Protein AF-A0A3C0DZD4-F1 (afdb_monomer)

Radius of gyration: 18.48 Å; Cα contacts (8 Å, |Δi|>4): 421; chains: 1; bounding box: 52×34×58 Å

Foldseek 3Di:
DDPVVLLVQLLVQLVLQLDPPHDPVSNVLSVVLSVCLVPDVVSVVVSSQQESDAQDQDFFWTKAFDGDHRNHDDLLLLLLLLLLVLVLQCVVPNQADPVRAQEEEEAEAPAPCRQVSSQSSLFLCVQSVHQYEYENHHDDLVLQLVCLQVVQHQKYWYWAPVPDDSSMIMIGMGGSNSHGHGPPSSVSSSVSSVVDDSSDDRGGDPPNHHYDDCVSVVVVVVVVVD

Structure (mmCIF, N/CA/C/O backbone):
data_AF-A0A3C0DZD4-F1
#
_entry.id   AF-A0A3C0DZD4-F1
#
loop_
_atom_site.group_PDB
_atom_site.id
_atom_site.type_symbol
_atom_site.label_atom_id
_atom_site.label_alt_id
_atom_site.label_comp_id
_atom_site.label_asym_id
_atom_site.label_entity_id
_atom_site.label_seq_id
_atom_site.pdbx_PDB_ins_code
_atom_site.Cartn_x
_atom_site.Cartn_y
_atom_site.Cartn_z
_atom_site.occupancy
_atom_site.B_iso_or_equiv
_atom_site.auth_seq_id
_atom_site.auth_comp_id
_atom_site.auth_asym_id
_atom_site.auth_atom_id
_atom_site.pdbx_PDB_model_num
ATOM 1 N N . MET A 1 1 ? 19.243 16.281 -19.331 1.00 60.47 1 MET A N 1
ATOM 2 C CA . MET A 1 1 ? 19.678 14.873 -19.403 1.00 60.47 1 MET A CA 1
ATOM 3 C C . MET A 1 1 ? 19.452 14.435 -20.836 1.00 60.47 1 MET A C 1
ATOM 5 O O . MET A 1 1 ? 18.396 14.775 -21.353 1.00 60.47 1 MET A O 1
ATOM 9 N N . ASN A 1 2 ? 20.437 13.840 -21.509 1.00 81.94 2 ASN A N 1
ATOM 10 C CA . ASN A 1 2 ? 20.195 13.282 -22.845 1.00 81.94 2 ASN A CA 1
ATOM 11 C C . ASN A 1 2 ? 19.552 11.884 -22.707 1.00 81.94 2 ASN A C 1
ATOM 13 O O . ASN A 1 2 ? 19.615 11.281 -21.633 1.00 81.94 2 ASN A O 1
ATOM 17 N N . ASP A 1 3 ? 18.936 11.372 -23.772 1.00 80.31 3 ASP A N 1
ATOM 18 C CA . ASP A 1 3 ? 18.193 10.101 -23.731 1.00 80.31 3 ASP A CA 1
ATOM 19 C C . ASP A 1 3 ? 19.073 8.889 -23.376 1.00 80.31 3 ASP A C 1
ATOM 21 O O . ASP A 1 3 ? 18.595 7.918 -22.789 1.00 80.31 3 ASP A O 1
ATOM 25 N N . GLN A 1 4 ? 20.373 8.943 -23.689 1.00 81.12 4 GLN A N 1
ATOM 26 C CA . GLN A 1 4 ? 21.316 7.872 -23.353 1.00 81.12 4 GLN A CA 1
ATOM 27 C C . GLN A 1 4 ? 21.642 7.834 -21.855 1.00 81.12 4 GLN A C 1
ATOM 29 O O . GLN A 1 4 ? 21.723 6.748 -21.277 1.00 81.12 4 GLN A O 1
ATOM 34 N N . ASP A 1 5 ? 21.784 8.996 -21.217 1.00 88.94 5 ASP A N 1
ATOM 35 C CA . ASP A 1 5 ? 22.005 9.111 -19.775 1.00 88.94 5 ASP A CA 1
ATOM 36 C C . ASP A 1 5 ? 20.781 8.606 -18.997 1.00 88.94 5 ASP A C 1
ATOM 38 O O . ASP A 1 5 ? 20.934 7.838 -18.046 1.00 88.94 5 ASP A O 1
ATOM 42 N N . LEU A 1 6 ? 19.572 8.963 -19.452 1.00 90.56 6 LEU A N 1
ATOM 43 C CA . LEU A 1 6 ? 18.318 8.495 -18.857 1.00 90.56 6 LEU A CA 1
ATOM 44 C C . LEU A 1 6 ? 18.195 6.970 -18.937 1.00 90.56 6 LEU A C 1
ATOM 46 O O . LEU A 1 6 ? 17.931 6.312 -17.932 1.00 90.56 6 LEU A O 1
ATOM 50 N N . LEU A 1 7 ? 18.417 6.391 -20.121 1.00 92.31 7 LEU A N 1
ATOM 51 C CA . LEU A 1 7 ? 18.316 4.944 -20.310 1.00 92.31 7 LEU A CA 1
ATOM 52 C C . LEU A 1 7 ? 19.337 4.188 -19.450 1.00 92.31 7 LEU A C 1
ATOM 54 O O . LEU A 1 7 ? 19.025 3.129 -18.908 1.00 92.31 7 LEU A O 1
ATOM 58 N N . LYS A 1 8 ? 20.547 4.732 -19.287 1.00 93.50 8 LYS A N 1
ATOM 59 C CA . LYS A 1 8 ? 21.572 4.143 -18.419 1.00 93.50 8 LYS A CA 1
ATOM 60 C C . LYS A 1 8 ? 21.140 4.125 -16.950 1.00 93.50 8 LYS A C 1
ATOM 62 O O . LYS A 1 8 ? 21.330 3.106 -16.287 1.00 93.50 8 LYS A O 1
ATOM 67 N N . GLU A 1 9 ? 20.554 5.212 -16.448 1.00 93.00 9 GLU A N 1
ATOM 68 C CA . GLU A 1 9 ? 20.028 5.286 -15.076 1.00 93.00 9 GLU A CA 1
ATOM 69 C C . GLU A 1 9 ? 18.876 4.294 -14.862 1.00 93.00 9 GLU A C 1
ATOM 71 O O . GLU A 1 9 ? 18.881 3.513 -13.909 1.00 93.00 9 GLU A O 1
ATOM 76 N N . VAL A 1 10 ? 17.921 4.284 -15.790 1.00 95.19 10 VAL A N 1
ATOM 77 C CA . VAL A 1 10 ? 16.760 3.386 -15.795 1.00 95.19 10 VAL A CA 1
ATOM 78 C C . VAL A 1 10 ? 17.201 1.918 -15.780 1.00 95.19 10 VAL A C 1
ATOM 80 O O . VAL A 1 10 ? 16.722 1.150 -14.947 1.00 95.19 10 VAL A O 1
ATOM 83 N N . LYS A 1 11 ? 18.154 1.524 -16.641 1.00 95.81 11 LYS A N 1
ATOM 84 C CA . LYS A 1 11 ? 18.704 0.155 -16.674 1.00 95.81 11 LYS A CA 1
ATOM 85 C C . LYS A 1 11 ? 19.341 -0.232 -15.335 1.00 95.81 11 LYS A C 1
ATOM 87 O O . LYS A 1 11 ? 19.129 -1.345 -14.862 1.00 95.81 11 LYS A O 1
ATOM 92 N N . ALA A 1 12 ? 20.081 0.683 -14.704 1.00 93.75 12 ALA A N 1
ATOM 93 C CA . ALA A 1 12 ? 20.709 0.426 -13.408 1.00 93.75 12 ALA A CA 1
ATOM 94 C C . ALA A 1 12 ? 19.672 0.155 -12.303 1.00 93.75 12 ALA A C 1
ATOM 96 O O . ALA A 1 12 ? 19.818 -0.821 -11.569 1.00 93.75 12 ALA A O 1
ATOM 97 N N . LYS A 1 13 ? 18.597 0.954 -12.227 1.00 92.56 13 LYS A N 1
ATOM 98 C CA . LYS A 1 13 ? 17.487 0.731 -11.278 1.00 92.56 13 LYS A CA 1
ATOM 99 C C . LYS A 1 13 ? 16.749 -0.578 -11.559 1.00 92.56 13 LYS A C 1
ATOM 101 O O . LYS A 1 13 ? 16.490 -1.361 -10.650 1.00 92.56 13 LYS A O 1
ATOM 106 N N . ALA A 1 14 ? 16.446 -0.837 -12.828 1.00 95.75 14 ALA A N 1
ATOM 107 C CA . ALA A 1 14 ? 15.739 -2.040 -13.250 1.00 95.75 14 ALA A CA 1
ATOM 108 C C . ALA A 1 14 ? 16.526 -3.327 -12.958 1.00 95.75 14 ALA A C 1
ATOM 110 O O . ALA A 1 14 ? 15.925 -4.364 -12.682 1.00 95.75 14 ALA A O 1
ATOM 111 N N . GLN A 1 15 ? 17.861 -3.281 -12.943 1.00 95.00 15 GLN A N 1
ATOM 112 C CA . GLN A 1 15 ? 18.682 -4.453 -12.642 1.00 95.00 15 GLN A CA 1
ATOM 113 C C . GLN A 1 15 ? 18.386 -5.043 -11.253 1.00 95.00 15 GLN A C 1
ATOM 115 O O . GLN A 1 15 ? 18.333 -6.269 -11.123 1.00 95.00 15 GLN A O 1
ATOM 120 N N . ALA A 1 16 ? 18.138 -4.209 -10.236 1.00 92.12 16 ALA A N 1
ATOM 121 C CA . ALA A 1 16 ? 17.776 -4.667 -8.888 1.00 92.12 16 ALA A CA 1
ATOM 122 C C . ALA A 1 16 ? 16.471 -5.486 -8.885 1.00 92.12 16 ALA A C 1
ATOM 124 O O . ALA A 1 16 ? 16.332 -6.455 -8.141 1.00 92.12 16 ALA A O 1
ATOM 125 N N . TRP A 1 17 ? 15.561 -5.189 -9.816 1.00 94.06 17 TRP A N 1
ATOM 126 C CA . TRP A 1 17 ? 14.270 -5.865 -9.954 1.00 94.06 17 TRP A CA 1
ATOM 127 C C . TRP A 1 17 ? 14.352 -7.222 -10.661 1.00 94.06 17 TRP A C 1
ATOM 129 O O . TRP A 1 17 ? 13.357 -7.934 -10.780 1.00 94.06 17 TRP A O 1
ATOM 139 N N . THR A 1 18 ? 15.549 -7.614 -11.103 1.00 94.88 18 THR A N 1
ATOM 140 C CA . THR A 1 18 ? 15.825 -8.939 -11.671 1.00 94.88 18 THR A CA 1
ATOM 141 C C . THR A 1 18 ? 16.260 -9.960 -10.620 1.00 94.88 18 THR A C 1
ATOM 143 O O . THR A 1 18 ? 16.684 -11.055 -10.984 1.00 94.88 18 THR A O 1
ATOM 146 N N . GLN A 1 19 ? 16.197 -9.631 -9.330 1.00 91.00 19 GLN A N 1
ATOM 147 C CA . GLN A 1 19 ? 16.650 -10.493 -8.235 1.00 91.00 19 GLN A CA 1
ATOM 148 C C . GLN A 1 19 ? 15.634 -10.520 -7.083 1.00 91.00 19 GLN A C 1
ATOM 150 O O . GLN A 1 19 ? 14.604 -9.847 -7.122 1.00 91.00 19 GLN A O 1
ATOM 155 N N . ALA A 1 20 ? 15.911 -11.328 -6.057 1.00 85.00 20 ALA A N 1
ATOM 156 C CA . ALA A 1 20 ? 15.154 -11.293 -4.808 1.00 85.00 20 ALA A CA 1
ATOM 157 C C . ALA A 1 20 ? 15.243 -9.885 -4.171 1.00 85.00 20 ALA A C 1
ATOM 159 O O . ALA A 1 20 ? 16.289 -9.249 -4.290 1.00 85.00 20 ALA A O 1
ATOM 160 N N . PRO A 1 21 ? 14.190 -9.397 -3.487 1.00 85.62 21 PRO A N 1
ATOM 161 C CA . PRO A 1 21 ? 13.000 -10.124 -3.030 1.00 85.62 21 PRO A CA 1
ATOM 162 C C . PRO A 1 21 ? 11.833 -10.170 -4.035 1.00 8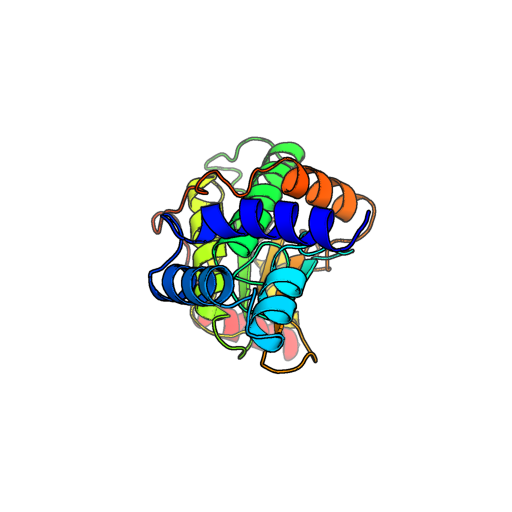5.62 21 PRO A C 1
ATOM 164 O O . PRO A 1 21 ? 10.748 -10.621 -3.677 1.00 85.62 21 PRO A O 1
ATOM 167 N N . HIS A 1 22 ? 12.017 -9.702 -5.270 1.00 88.62 22 HIS A N 1
ATOM 168 C CA . HIS A 1 22 ? 10.940 -9.669 -6.262 1.00 88.62 22 HIS A CA 1
ATOM 169 C C . HIS A 1 22 ? 10.557 -11.075 -6.743 1.00 88.62 22 HIS A C 1
ATOM 171 O O . HIS A 1 22 ? 11.412 -11.956 -6.835 1.00 88.62 22 HIS A O 1
ATOM 177 N N . ASP A 1 23 ? 9.282 -11.289 -7.071 1.00 89.19 23 ASP A N 1
ATOM 178 C CA . ASP A 1 23 ? 8.777 -12.581 -7.542 1.00 89.19 23 ASP A CA 1
ATOM 179 C C . ASP A 1 23 ? 9.302 -12.950 -8.946 1.00 89.19 23 ASP A C 1
ATOM 181 O O . ASP A 1 23 ? 9.773 -12.104 -9.711 1.00 89.19 23 ASP A O 1
ATOM 185 N N . GLU A 1 24 ? 9.216 -14.231 -9.314 1.00 93.12 24 GLU A N 1
ATOM 186 C CA . GLU A 1 24 ? 9.748 -14.731 -10.589 1.00 93.12 24 GLU A CA 1
ATOM 187 C C . GLU A 1 24 ? 9.115 -14.080 -11.827 1.00 93.12 24 GLU A C 1
ATOM 189 O O . GLU A 1 24 ? 9.781 -13.953 -12.861 1.00 93.12 24 GLU A O 1
ATOM 194 N N . HIS A 1 25 ? 7.841 -13.687 -11.747 1.00 92.62 25 HIS A N 1
ATOM 195 C CA . HIS A 1 25 ? 7.142 -13.041 -12.852 1.00 92.62 25 HIS A CA 1
ATOM 196 C C . HIS A 1 25 ? 7.697 -11.631 -13.072 1.00 92.62 25 HIS A C 1
ATOM 198 O O . HIS A 1 25 ? 8.126 -11.318 -14.186 1.00 92.62 25 HIS A O 1
ATOM 204 N N . THR A 1 26 ? 7.809 -10.842 -12.001 1.00 93.69 26 THR A N 1
ATOM 205 C CA . THR A 1 26 ? 8.470 -9.531 -11.983 1.00 93.69 26 THR A CA 1
ATOM 206 C C . THR A 1 26 ? 9.890 -9.623 -12.535 1.00 93.69 26 THR A C 1
ATOM 208 O O . THR A 1 26 ? 10.231 -8.914 -13.486 1.00 93.69 26 THR A O 1
ATOM 211 N N . GLN A 1 27 ? 10.706 -10.543 -12.011 1.00 95.50 27 GLN A N 1
ATOM 212 C CA . GLN A 1 27 ? 12.091 -10.701 -12.456 1.00 95.50 27 GLN A CA 1
ATOM 213 C C . GLN A 1 27 ? 12.179 -11.019 -13.952 1.00 95.50 27 GLN A C 1
ATOM 215 O O . GLN A 1 27 ? 13.028 -10.475 -14.657 1.00 95.50 27 GLN A O 1
ATOM 220 N N . ARG A 1 28 ? 11.313 -11.904 -14.458 1.00 97.12 28 ARG A N 1
ATOM 221 C CA . ARG A 1 28 ? 11.304 -12.301 -15.873 1.00 97.12 28 ARG A CA 1
ATOM 222 C C . ARG A 1 28 ? 10.873 -11.160 -16.788 1.00 97.12 28 ARG A C 1
ATOM 224 O O . ARG A 1 28 ? 11.507 -10.962 -17.824 1.00 97.12 28 ARG A O 1
ATOM 231 N N . MET A 1 29 ? 9.834 -10.415 -16.412 1.00 96.62 29 MET A N 1
ATOM 232 C CA . MET A 1 29 ? 9.373 -9.253 -17.177 1.00 96.62 29 MET A CA 1
ATOM 233 C C . MET A 1 29 ? 10.473 -8.201 -17.298 1.00 96.62 29 MET A C 1
ATOM 235 O O . MET A 1 29 ? 10.794 -7.776 -18.404 1.00 96.62 29 MET A O 1
ATOM 239 N N . VAL A 1 30 ? 11.101 -7.837 -16.177 1.00 97.44 30 VAL A N 1
ATOM 240 C CA . VAL A 1 30 ? 12.138 -6.798 -16.173 1.00 97.44 30 VAL A CA 1
ATOM 241 C C . VAL A 1 30 ? 13.387 -7.244 -16.934 1.00 97.44 30 VAL A C 1
ATOM 243 O O . VAL A 1 30 ? 13.920 -6.455 -17.709 1.00 97.44 30 VAL A O 1
ATOM 246 N N . ARG A 1 31 ? 13.820 -8.511 -16.800 1.00 97.88 31 ARG A N 1
ATOM 247 C CA . ARG A 1 31 ? 14.914 -9.064 -17.628 1.00 97.88 31 ARG A CA 1
ATOM 248 C C . ARG A 1 31 ? 14.592 -8.962 -19.117 1.00 97.88 31 ARG A C 1
ATOM 250 O O . ARG A 1 31 ? 15.418 -8.486 -19.879 1.00 97.88 31 ARG A O 1
ATOM 257 N N . THR A 1 32 ? 13.369 -9.321 -19.509 1.00 98.00 32 THR A N 1
ATOM 258 C CA . THR A 1 32 ? 12.941 -9.236 -20.913 1.00 98.00 32 THR A CA 1
ATOM 259 C C . THR A 1 32 ? 13.059 -7.807 -21.438 1.00 98.00 32 THR A C 1
ATOM 261 O O . THR A 1 32 ? 13.621 -7.603 -22.510 1.00 98.00 32 THR A O 1
ATOM 264 N N . TRP A 1 33 ? 12.593 -6.809 -20.681 1.00 98.06 33 TRP A N 1
ATOM 265 C CA . TRP A 1 33 ? 12.728 -5.407 -21.081 1.00 98.06 33 TRP A CA 1
ATOM 266 C C . TRP A 1 33 ? 14.188 -4.960 -21.175 1.00 98.06 33 TRP A C 1
ATOM 268 O O . TRP A 1 33 ? 14.560 -4.314 -22.149 1.00 98.06 33 TRP A O 1
ATOM 278 N N . LEU A 1 34 ? 15.025 -5.330 -20.202 1.00 97.75 34 LEU A N 1
ATOM 279 C CA . LEU A 1 34 ? 16.458 -5.018 -20.206 1.00 97.75 34 LEU A CA 1
ATOM 280 C C . LEU A 1 34 ? 17.189 -5.615 -21.416 1.00 97.75 34 LEU A C 1
ATOM 282 O O . LEU A 1 34 ? 18.029 -4.938 -22.009 1.00 97.75 34 LEU A O 1
ATOM 286 N N . ASP A 1 35 ? 16.853 -6.852 -21.784 1.00 97.75 35 ASP A N 1
ATOM 287 C CA . ASP A 1 35 ? 17.496 -7.589 -22.875 1.00 97.75 35 ASP A CA 1
ATOM 288 C C . ASP A 1 35 ? 17.075 -7.075 -24.263 1.00 97.75 35 ASP A C 1
ATOM 290 O O . ASP A 1 35 ? 17.829 -7.205 -25.228 1.00 97.75 35 ASP A O 1
ATOM 294 N N . THR A 1 36 ? 15.876 -6.492 -24.380 1.00 97.38 36 THR A N 1
ATOM 295 C CA . THR A 1 36 ? 15.260 -6.154 -25.677 1.00 97.38 36 THR A CA 1
ATOM 296 C C . THR A 1 36 ? 15.126 -4.657 -25.955 1.00 97.38 36 THR A C 1
ATOM 298 O O . THR A 1 36 ? 15.013 -4.284 -27.120 1.00 97.38 36 THR A O 1
ATOM 301 N N . CYS A 1 37 ? 15.233 -3.768 -24.959 1.00 96.31 37 CYS A N 1
ATOM 302 C CA . CYS A 1 37 ? 14.982 -2.323 -25.127 1.00 96.31 37 CYS A CA 1
ATOM 303 C C . CYS A 1 37 ? 15.892 -1.599 -26.143 1.00 96.31 37 CYS A C 1
ATOM 305 O O . CYS A 1 37 ? 15.642 -0.448 -26.507 1.00 96.31 37 CYS A O 1
ATOM 307 N N . ASP A 1 38 ? 16.999 -2.209 -26.570 1.00 94.38 38 ASP A N 1
ATOM 308 C CA . ASP A 1 38 ? 17.870 -1.635 -27.603 1.00 94.38 38 ASP A CA 1
ATOM 309 C C . ASP A 1 38 ? 17.360 -1.906 -29.032 1.00 94.38 38 ASP A C 1
ATOM 311 O O . ASP A 1 38 ? 17.807 -1.243 -29.965 1.00 94.38 38 ASP A O 1
ATOM 315 N N . GLN A 1 39 ? 16.420 -2.844 -29.195 1.00 96.31 39 GLN A N 1
ATOM 316 C CA . GLN A 1 39 ? 15.856 -3.277 -30.483 1.00 96.31 39 GLN A CA 1
ATOM 317 C C . GLN A 1 39 ? 14.318 -3.229 -30.527 1.00 96.31 39 GLN A C 1
ATOM 319 O O . GLN A 1 39 ? 13.744 -3.348 -31.606 1.00 96.31 39 GLN A O 1
ATOM 324 N N . ASP A 1 40 ? 13.667 -3.068 -29.373 1.00 96.94 40 ASP A N 1
ATOM 325 C CA . ASP A 1 40 ? 12.217 -3.021 -29.198 1.00 96.94 40 ASP A CA 1
ATOM 326 C C . ASP A 1 40 ? 11.826 -1.717 -28.479 1.00 96.94 40 ASP A C 1
ATOM 328 O O . ASP A 1 40 ? 12.181 -1.493 -27.313 1.00 96.94 40 ASP A O 1
ATOM 332 N N . ASP A 1 41 ? 11.118 -0.845 -29.201 1.00 96.19 41 ASP A N 1
ATOM 333 C CA . ASP A 1 41 ? 10.675 0.460 -28.705 1.00 96.19 41 ASP A CA 1
ATOM 334 C C . ASP A 1 41 ? 9.614 0.328 -27.600 1.00 96.19 41 ASP A C 1
ATOM 336 O O . ASP A 1 41 ? 9.642 1.109 -26.646 1.00 96.19 41 ASP A O 1
ATOM 340 N N . ASP A 1 42 ? 8.749 -0.691 -27.648 1.00 96.62 42 ASP A N 1
ATOM 341 C CA . ASP A 1 42 ? 7.735 -0.928 -26.613 1.00 96.62 42 ASP A CA 1
ATOM 342 C C . ASP A 1 42 ? 8.407 -1.382 -25.309 1.00 96.62 42 ASP A C 1
ATOM 344 O O . ASP A 1 42 ? 8.071 -0.914 -24.216 1.00 96.62 42 ASP A O 1
ATOM 348 N N . ALA A 1 43 ? 9.413 -2.258 -25.410 1.00 96.62 43 ALA A N 1
ATOM 349 C CA . ALA A 1 43 ? 10.222 -2.671 -24.264 1.00 96.62 43 ALA A CA 1
ATOM 350 C C . ALA A 1 43 ? 10.998 -1.491 -23.662 1.00 96.62 43 ALA A C 1
ATOM 352 O O . ALA A 1 43 ? 11.086 -1.358 -22.437 1.00 96.62 43 ALA A O 1
ATOM 353 N N . ARG A 1 44 ? 11.537 -0.609 -24.512 1.00 96.31 44 ARG A N 1
ATOM 354 C CA . ARG A 1 44 ? 12.208 0.624 -24.085 1.00 96.31 44 ARG A CA 1
ATOM 355 C C . ARG A 1 44 ? 11.256 1.562 -23.356 1.00 96.31 44 ARG A C 1
ATOM 357 O O . ARG A 1 44 ? 11.610 2.044 -22.280 1.00 96.31 44 ARG A O 1
ATOM 364 N N . GLU A 1 45 ? 10.076 1.818 -23.911 1.00 96.06 45 GLU A N 1
ATOM 365 C CA . GLU A 1 45 ? 9.077 2.694 -23.297 1.00 96.06 45 GLU A CA 1
ATOM 366 C C . GLU A 1 45 ? 8.598 2.123 -21.960 1.00 96.06 45 GLU A C 1
ATOM 368 O O . GLU A 1 45 ? 8.588 2.842 -20.960 1.00 96.06 45 GLU A O 1
ATOM 373 N N . ALA A 1 46 ? 8.285 0.825 -21.903 1.00 96.38 46 ALA A N 1
ATOM 374 C CA . ALA A 1 46 ? 7.856 0.161 -20.675 1.00 96.38 46 ALA A CA 1
ATOM 375 C C . ALA A 1 46 ? 8.914 0.255 -19.567 1.00 96.38 46 ALA A C 1
ATOM 377 O O . ALA A 1 46 ? 8.579 0.560 -18.419 1.00 96.38 46 ALA A O 1
ATOM 378 N N . LEU A 1 47 ? 10.187 0.036 -19.914 1.00 97.00 47 LEU A N 1
ATOM 379 C CA . LEU A 1 47 ? 11.309 0.137 -18.987 1.00 97.00 47 LEU A CA 1
ATOM 380 C C . LEU A 1 47 ? 11.480 1.572 -18.475 1.00 97.00 47 LEU A C 1
ATOM 382 O O . LEU A 1 47 ? 11.581 1.786 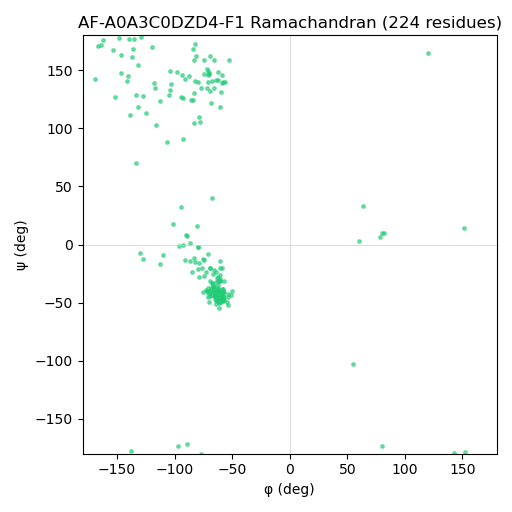-17.267 1.00 97.00 47 LEU A O 1
ATOM 386 N N . ILE A 1 48 ? 11.483 2.559 -19.375 1.00 96.31 48 ILE A N 1
ATOM 387 C CA . ILE A 1 48 ? 11.607 3.968 -18.991 1.00 96.31 48 ILE A CA 1
ATOM 388 C C . ILE A 1 48 ? 10.427 4.356 -18.101 1.00 96.31 48 ILE A C 1
ATOM 390 O O . ILE A 1 48 ? 10.666 4.758 -16.968 1.00 96.31 48 ILE A O 1
ATOM 394 N N . ASP A 1 49 ? 9.177 4.155 -18.532 1.00 95.50 49 ASP A N 1
ATOM 395 C CA . ASP A 1 49 ? 7.967 4.532 -17.779 1.00 95.50 49 ASP A CA 1
ATOM 396 C C . ASP A 1 49 ? 7.906 3.885 -16.381 1.00 95.50 49 ASP A C 1
ATOM 398 O O . ASP A 1 49 ? 7.373 4.476 -15.438 1.00 95.50 49 ASP A O 1
ATOM 402 N N . ALA A 1 50 ? 8.458 2.680 -16.214 1.00 96.56 50 ALA A N 1
ATOM 403 C CA . ALA A 1 50 ? 8.470 1.959 -14.941 1.00 96.56 50 ALA A CA 1
ATOM 404 C C . ALA A 1 50 ? 9.539 2.437 -13.939 1.00 96.56 50 ALA A C 1
ATOM 406 O O . ALA A 1 50 ? 9.317 2.301 -12.734 1.00 96.56 50 ALA A O 1
ATOM 407 N N . PHE A 1 51 ? 10.671 2.982 -14.405 1.00 96.06 51 PHE A N 1
ATOM 408 C CA . PHE A 1 51 ? 11.860 3.222 -13.564 1.00 96.06 51 PHE A CA 1
ATOM 409 C C . PHE A 1 51 ? 12.460 4.635 -13.654 1.00 96.06 51 PHE A C 1
ATOM 411 O O . PHE A 1 51 ? 13.373 4.959 -12.890 1.00 96.06 51 PHE A O 1
ATOM 418 N N . TYR A 1 52 ? 11.986 5.498 -14.560 1.00 93.56 52 TYR A N 1
ATOM 419 C CA . TYR A 1 52 ? 12.529 6.859 -14.701 1.00 93.56 52 TYR A CA 1
ATOM 420 C C . TYR A 1 52 ? 12.273 7.738 -13.470 1.00 93.56 52 TYR A C 1
ATOM 422 O O . TYR A 1 52 ? 12.961 8.734 -13.252 1.00 93.56 52 TYR A O 1
ATOM 430 N N . THR A 1 53 ? 11.275 7.382 -12.666 1.00 91.44 53 THR A N 1
ATOM 431 C CA . THR A 1 53 ? 10.886 8.096 -11.455 1.00 91.44 53 THR A CA 1
ATOM 432 C C . THR A 1 53 ? 10.332 7.122 -10.423 1.00 91.44 53 THR A C 1
ATOM 434 O O . THR A 1 53 ? 10.207 5.926 -10.690 1.00 91.44 53 THR A O 1
ATOM 437 N N . ASP A 1 54 ? 9.991 7.640 -9.253 1.00 89.56 54 ASP A N 1
ATOM 438 C CA . ASP A 1 54 ? 9.314 6.882 -8.212 1.00 89.56 54 ASP A CA 1
ATOM 439 C C . ASP A 1 54 ? 7.844 7.278 -8.178 1.00 89.56 54 ASP A C 1
ATOM 441 O O . ASP A 1 54 ? 7.479 8.422 -8.471 1.00 89.56 54 ASP A O 1
ATOM 445 N N . LEU A 1 55 ? 6.986 6.333 -7.797 1.00 88.69 55 LEU A N 1
ATOM 446 C CA . LEU A 1 55 ? 5.560 6.582 -7.719 1.00 88.69 55 LEU A CA 1
ATOM 447 C C . LEU A 1 55 ? 5.290 7.701 -6.706 1.00 88.69 55 LEU A C 1
ATOM 449 O O . LEU A 1 55 ? 5.584 7.583 -5.516 1.00 88.69 55 LEU A O 1
ATOM 453 N N . SER A 1 56 ? 4.709 8.802 -7.178 1.00 83.50 56 SER A N 1
ATOM 454 C CA . SER A 1 56 ? 4.473 9.966 -6.331 1.00 83.50 56 SER A CA 1
ATOM 455 C C . SER A 1 56 ? 3.409 9.672 -5.270 1.00 83.50 56 SER A C 1
ATOM 457 O O . SER A 1 56 ? 2.256 9.382 -5.602 1.00 83.50 56 SER A O 1
ATOM 459 N N . PHE A 1 57 ? 3.777 9.823 -3.999 1.00 78.19 57 PHE A N 1
ATOM 460 C CA . PHE A 1 57 ? 2.840 9.825 -2.878 1.00 78.19 57 PHE A CA 1
ATOM 461 C C . PHE A 1 57 ? 2.167 11.202 -2.794 1.00 78.19 57 PHE A C 1
ATOM 463 O O . PHE A 1 57 ? 2.823 12.209 -2.526 1.00 78.19 57 PHE A O 1
ATOM 470 N N . GLY A 1 58 ? 0.876 11.249 -3.131 1.00 75.56 58 GLY A N 1
ATOM 471 C CA . GLY A 1 58 ? 0.061 12.465 -3.125 1.00 75.56 58 GLY A CA 1
ATOM 472 C C . GLY A 1 58 ? -0.604 12.718 -1.771 1.00 75.56 58 GLY A C 1
ATOM 473 O O . GLY A 1 58 ? -0.353 11.996 -0.810 1.00 75.56 58 GLY A O 1
ATOM 474 N N . THR A 1 59 ? -1.500 13.709 -1.729 1.00 65.56 59 THR A N 1
ATOM 475 C CA . THR A 1 59 ? -2.183 14.285 -0.545 1.00 65.56 59 THR A CA 1
ATOM 476 C C . THR A 1 59 ? -3.170 13.336 0.164 1.00 65.56 59 THR A C 1
ATOM 478 O O . THR A 1 59 ? -4.276 13.716 0.518 1.00 65.56 59 THR A O 1
ATOM 481 N N . GLY A 1 60 ? -2.822 12.059 0.295 1.00 67.19 60 GLY A N 1
ATOM 482 C CA . GLY A 1 60 ? -3.670 11.032 0.890 1.00 67.19 60 GLY A CA 1
ATOM 483 C C . GLY A 1 60 ? -3.429 9.625 0.344 1.00 67.19 60 GLY A C 1
ATOM 484 O O . GLY A 1 60 ? -4.284 8.759 0.543 1.00 67.19 60 GLY A O 1
ATOM 485 N N . GLY A 1 61 ? -2.324 9.379 -0.373 1.00 86.00 61 GLY A N 1
ATOM 486 C CA . GLY A 1 61 ? -1.975 8.030 -0.812 1.00 86.00 61 GLY A CA 1
ATOM 487 C C . GLY A 1 61 ? -1.147 7.907 -2.090 1.00 86.00 61 GLY A C 1
ATOM 488 O O . GLY A 1 61 ? -0.813 8.890 -2.754 1.00 86.00 61 GLY A O 1
ATOM 489 N N . LEU A 1 62 ? -0.883 6.654 -2.463 1.00 91.56 62 LEU A N 1
ATOM 490 C CA . LEU A 1 62 ? -0.328 6.248 -3.751 1.00 91.56 62 LEU A CA 1
ATOM 491 C C . LEU A 1 62 ? -1.438 5.891 -4.735 1.00 91.56 62 LEU A C 1
ATOM 493 O O . LEU A 1 62 ? -2.456 5.293 -4.374 1.00 91.56 62 LEU A O 1
ATOM 497 N N . ARG A 1 63 ? -1.204 6.184 -6.011 1.00 94.25 63 ARG A N 1
ATOM 498 C CA . ARG A 1 63 ? -2.044 5.711 -7.110 1.00 94.25 63 ARG A CA 1
ATOM 499 C C . ARG A 1 63 ? -1.216 5.588 -8.375 1.00 94.25 63 ARG A C 1
ATOM 501 O O . ARG A 1 63 ? -0.622 6.570 -8.804 1.00 94.25 63 ARG A O 1
ATOM 508 N N . GLY A 1 64 ? -1.243 4.423 -9.008 1.00 95.25 64 GLY A N 1
ATOM 509 C CA . GLY A 1 64 ? -0.449 4.166 -10.206 1.00 95.25 64 GLY A CA 1
ATOM 510 C C . GLY A 1 64 ? -0.916 2.937 -10.968 1.00 95.25 64 GLY A C 1
ATOM 511 O O . GLY A 1 64 ? -1.768 2.184 -10.489 1.00 95.25 64 GLY A O 1
ATOM 512 N N . LYS A 1 65 ? -0.354 2.745 -12.166 1.00 96.50 65 LYS A N 1
ATOM 513 C CA . LYS A 1 65 ? -0.487 1.480 -12.894 1.00 96.50 65 LYS A CA 1
ATOM 514 C C . LYS A 1 65 ? 0.152 0.372 -12.059 1.00 96.50 65 LYS A C 1
ATOM 516 O O . LYS A 1 65 ? 1.197 0.593 -11.445 1.00 96.50 65 LYS A O 1
ATOM 521 N N . MET A 1 66 ? -0.459 -0.801 -12.045 1.00 96.44 66 MET A N 1
ATOM 522 C CA . MET A 1 66 ? 0.179 -1.991 -11.498 1.00 96.44 66 MET A CA 1
ATOM 523 C C . MET A 1 66 ? 1.295 -2.469 -12.427 1.00 96.44 66 MET A C 1
ATOM 525 O O . MET A 1 66 ? 1.241 -2.247 -13.639 1.00 96.44 66 MET A O 1
ATOM 529 N N . GLY A 1 67 ? 2.308 -3.112 -11.856 1.00 96.06 67 GLY A N 1
ATOM 530 C CA . GLY A 1 67 ? 3.409 -3.710 -12.607 1.00 96.06 67 GLY A CA 1
ATOM 531 C C . GLY A 1 67 ? 4.755 -3.574 -11.900 1.00 96.06 67 GLY A C 1
ATOM 532 O O . GLY A 1 67 ? 4.833 -3.010 -10.805 1.00 96.06 67 GLY A O 1
ATOM 533 N N . PRO A 1 68 ? 5.831 -4.081 -12.512 1.00 95.50 68 PRO A N 1
ATOM 534 C CA . PRO A 1 68 ? 7.165 -3.969 -11.947 1.00 95.50 68 PRO A CA 1
ATOM 535 C C . PRO A 1 68 ? 7.716 -2.547 -12.107 1.00 95.50 68 PRO A C 1
ATOM 537 O O . PRO A 1 68 ? 7.441 -1.878 -13.102 1.00 95.50 68 PRO A O 1
ATOM 540 N N . GLY A 1 69 ? 8.506 -2.105 -11.132 1.00 95.00 69 GLY A N 1
ATOM 541 C CA . GLY A 1 69 ? 9.197 -0.821 -11.149 1.00 95.00 69 GLY A CA 1
ATOM 542 C C . GLY A 1 69 ? 8.826 0.119 -10.012 1.00 95.00 69 GLY A C 1
ATOM 543 O O . GLY A 1 69 ? 7.831 -0.062 -9.305 1.00 95.00 69 GLY A O 1
ATOM 544 N N . THR A 1 70 ? 9.666 1.133 -9.832 1.00 93.31 70 THR A N 1
ATOM 545 C CA . THR A 1 70 ? 9.540 2.133 -8.766 1.00 93.31 70 THR A CA 1
ATOM 546 C C . THR A 1 70 ? 8.393 3.110 -9.025 1.00 93.31 70 THR A C 1
ATOM 548 O O . THR A 1 70 ? 7.812 3.632 -8.077 1.00 93.31 70 THR A O 1
ATOM 551 N N . ASN A 1 71 ? 7.987 3.289 -10.287 1.00 95.31 71 ASN A N 1
ATOM 552 C CA . ASN A 1 71 ? 6.839 4.097 -10.710 1.00 95.31 71 ASN A CA 1
ATOM 553 C C . A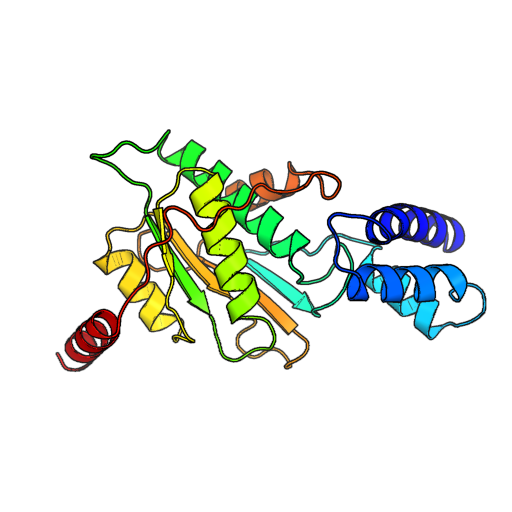SN A 1 71 ? 5.543 3.274 -10.893 1.00 95.31 71 ASN A C 1
ATOM 555 O O . ASN A 1 71 ? 4.738 3.534 -11.797 1.00 95.31 71 ASN A O 1
ATOM 559 N N . ARG A 1 72 ? 5.344 2.215 -10.100 1.00 96.19 72 ARG A N 1
ATOM 560 C CA . ARG A 1 72 ? 4.184 1.311 -10.197 1.00 96.19 72 ARG A CA 1
ATOM 561 C C . ARG A 1 72 ? 3.620 0.957 -8.834 1.00 96.19 72 A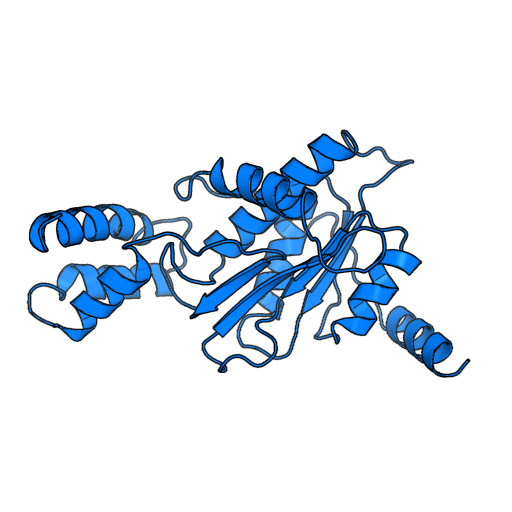RG A C 1
ATOM 563 O O . ARG A 1 72 ? 4.301 1.082 -7.829 1.00 96.19 72 ARG A O 1
ATOM 570 N N . ILE A 1 73 ? 2.376 0.483 -8.817 1.00 96.81 73 ILE A N 1
ATOM 571 C CA . ILE A 1 73 ? 1.826 -0.229 -7.663 1.00 96.81 73 ILE A CA 1
ATOM 572 C C . ILE A 1 73 ? 2.202 -1.707 -7.771 1.00 96.81 73 ILE A C 1
ATOM 574 O O . ILE A 1 73 ? 1.907 -2.371 -8.763 1.00 96.81 73 ILE A O 1
ATOM 578 N N . ASN A 1 74 ? 2.854 -2.210 -6.735 1.00 95.75 74 ASN A N 1
ATOM 579 C CA . ASN A 1 74 ? 3.283 -3.597 -6.581 1.00 95.75 74 ASN A CA 1
ATOM 580 C C . ASN A 1 74 ? 3.598 -3.884 -5.107 1.00 95.75 74 ASN A C 1
ATOM 582 O O . ASN A 1 74 ? 3.600 -2.973 -4.277 1.00 95.75 74 ASN A O 1
ATOM 586 N N . ALA A 1 75 ? 3.918 -5.140 -4.793 1.00 94.81 75 ALA A N 1
ATOM 587 C CA . ALA A 1 75 ? 4.246 -5.578 -3.440 1.00 94.81 75 ALA A CA 1
ATOM 588 C C . ALA A 1 75 ? 5.322 -4.710 -2.757 1.00 94.81 75 ALA A C 1
ATOM 590 O O . ALA A 1 75 ? 5.149 -4.328 -1.601 1.00 94.81 75 ALA A O 1
ATOM 591 N N . THR A 1 76 ? 6.391 -4.342 -3.472 1.00 93.38 76 THR A N 1
ATOM 592 C CA . THR A 1 76 ? 7.485 -3.513 -2.939 1.00 93.38 76 THR A CA 1
ATOM 593 C C . THR A 1 76 ? 7.001 -2.114 -2.572 1.00 93.38 76 THR A C 1
ATOM 595 O O . THR A 1 76 ? 7.205 -1.664 -1.448 1.00 93.38 76 THR A O 1
ATOM 598 N N . THR A 1 77 ? 6.317 -1.427 -3.486 1.00 94.56 77 THR A N 1
ATOM 599 C CA . THR A 1 77 ? 5.816 -0.064 -3.227 1.00 94.56 77 THR A CA 1
ATOM 600 C C . THR A 1 77 ? 4.744 -0.016 -2.136 1.00 94.56 77 THR A C 1
ATOM 602 O O . THR A 1 77 ? 4.750 0.914 -1.332 1.00 94.56 77 THR A O 1
ATOM 605 N N . ILE A 1 78 ? 3.875 -1.031 -2.041 1.00 96.88 78 ILE A N 1
ATOM 606 C CA . ILE A 1 78 ? 2.898 -1.161 -0.949 1.00 96.88 78 ILE A CA 1
ATOM 607 C C . ILE A 1 78 ? 3.609 -1.389 0.384 1.00 96.88 78 ILE A C 1
ATOM 609 O O . ILE A 1 78 ? 3.271 -0.736 1.372 1.00 96.88 78 ILE A O 1
ATOM 613 N N . ALA A 1 79 ? 4.616 -2.261 0.420 1.00 96.31 79 ALA A N 1
ATOM 614 C CA . ALA A 1 79 ? 5.374 -2.523 1.635 1.00 96.31 79 ALA A CA 1
ATOM 615 C C . ALA A 1 79 ? 6.135 -1.277 2.115 1.00 96.31 79 ALA A C 1
ATOM 617 O O . ALA A 1 79 ? 6.072 -0.946 3.294 1.00 96.31 79 ALA A O 1
ATOM 618 N N . LEU A 1 80 ? 6.775 -0.530 1.210 1.00 94.69 80 LEU A N 1
ATOM 619 C CA . LEU A 1 80 ? 7.473 0.721 1.540 1.00 94.69 80 LEU A CA 1
ATOM 620 C C . LEU A 1 80 ? 6.513 1.811 2.026 1.00 94.69 80 LEU A C 1
ATOM 622 O O . LEU A 1 80 ? 6.783 2.466 3.030 1.00 94.69 80 LEU A O 1
ATOM 626 N N . ALA A 1 81 ? 5.368 1.980 1.360 1.00 95.94 81 ALA A N 1
ATOM 627 C CA . ALA A 1 81 ? 4.328 2.904 1.809 1.00 95.94 81 ALA A CA 1
ATOM 628 C C . ALA A 1 81 ? 3.822 2.553 3.212 1.00 95.94 81 ALA A C 1
ATOM 630 O O . ALA A 1 81 ? 3.634 3.434 4.051 1.00 95.94 81 ALA A O 1
ATOM 631 N N . THR A 1 82 ? 3.640 1.258 3.470 1.00 98.12 82 THR A N 1
ATOM 632 C CA . THR A 1 82 ? 3.179 0.757 4.763 1.00 98.12 82 THR A CA 1
ATOM 633 C C . THR A 1 82 ? 4.245 0.924 5.845 1.00 98.12 82 THR A C 1
ATOM 635 O O . THR A 1 82 ? 3.922 1.343 6.953 1.00 98.12 82 THR A O 1
ATOM 638 N N . GLN A 1 83 ? 5.519 0.679 5.535 1.00 97.88 83 GLN A N 1
ATOM 639 C CA . GLN A 1 83 ? 6.618 0.907 6.473 1.00 97.88 83 GLN A CA 1
ATOM 640 C C . GLN A 1 83 ? 6.760 2.395 6.813 1.00 97.88 83 GLN A C 1
ATOM 642 O O . GLN A 1 83 ? 6.947 2.741 7.977 1.00 97.88 83 GLN A O 1
ATOM 647 N N . GLY A 1 84 ? 6.621 3.286 5.826 1.00 96.12 84 GLY A N 1
ATOM 648 C CA . GLY A 1 84 ? 6.601 4.728 6.071 1.00 96.12 84 GLY A CA 1
ATOM 649 C C . GLY A 1 84 ? 5.422 5.148 6.953 1.00 96.12 84 GLY A C 1
ATOM 650 O O . GLY A 1 84 ? 5.601 5.960 7.859 1.00 96.12 84 GLY A O 1
ATOM 651 N N . LEU A 1 85 ? 4.244 4.537 6.764 1.00 97.44 85 LEU A N 1
ATOM 652 C CA . LEU A 1 85 ? 3.100 4.720 7.662 1.00 97.44 85 LEU A CA 1
ATOM 653 C C . LEU A 1 85 ? 3.404 4.243 9.085 1.00 97.44 85 LEU A C 1
ATOM 655 O O . LEU A 1 85 ? 3.155 4.983 10.032 1.00 97.44 85 LEU A O 1
ATOM 659 N N . ALA A 1 86 ? 3.975 3.051 9.250 1.00 98.38 86 ALA A N 1
ATOM 660 C CA . ALA A 1 86 ? 4.341 2.530 10.563 1.00 98.38 86 ALA A CA 1
ATOM 661 C C . ALA A 1 86 ? 5.338 3.455 11.281 1.00 98.38 86 ALA A C 1
ATOM 663 O O . ALA A 1 86 ? 5.109 3.831 12.429 1.00 98.38 86 ALA A O 1
ATOM 664 N N . ASN A 1 87 ? 6.393 3.895 10.587 1.00 97.81 87 ASN A N 1
ATOM 665 C CA . ASN A 1 87 ? 7.381 4.835 11.122 1.00 97.81 87 ASN A CA 1
ATOM 666 C C . ASN A 1 87 ? 6.725 6.149 11.564 1.00 97.81 87 ASN A C 1
ATOM 668 O O . ASN A 1 87 ? 6.996 6.646 12.659 1.00 97.81 87 ASN A O 1
ATOM 672 N N . HIS A 1 88 ? 5.834 6.691 10.731 1.00 96.88 88 HIS A N 1
ATOM 673 C CA . HIS A 1 88 ? 5.102 7.914 11.032 1.00 96.88 88 HIS A CA 1
ATOM 674 C C . HIS A 1 88 ? 4.234 7.769 12.290 1.00 96.88 88 HIS A C 1
ATOM 676 O O . HIS A 1 88 ? 4.326 8.595 13.199 1.00 96.88 88 HIS A O 1
ATOM 682 N N . LEU A 1 89 ? 3.451 6.692 12.389 1.00 97.62 89 LEU A N 1
ATOM 683 C CA . LEU A 1 89 ? 2.580 6.435 13.539 1.00 97.62 89 LEU A CA 1
ATOM 684 C C . LEU A 1 89 ? 3.378 6.220 14.830 1.00 97.62 89 LEU A C 1
ATOM 686 O O . LEU A 1 89 ? 3.036 6.800 15.858 1.00 97.62 89 LEU A O 1
ATOM 690 N N . LEU A 1 90 ? 4.478 5.465 14.777 1.00 98.19 90 LEU A N 1
ATOM 691 C CA . LEU A 1 90 ? 5.373 5.269 15.924 1.00 98.19 90 LEU A CA 1
ATOM 692 C C . LEU A 1 90 ? 6.013 6.582 16.385 1.00 98.19 90 LEU A C 1
ATOM 694 O O . LEU A 1 90 ? 6.212 6.798 17.578 1.00 98.19 90 LEU A O 1
ATOM 698 N N . LYS A 1 91 ? 6.316 7.492 15.458 1.00 97.19 91 LYS A N 1
ATOM 69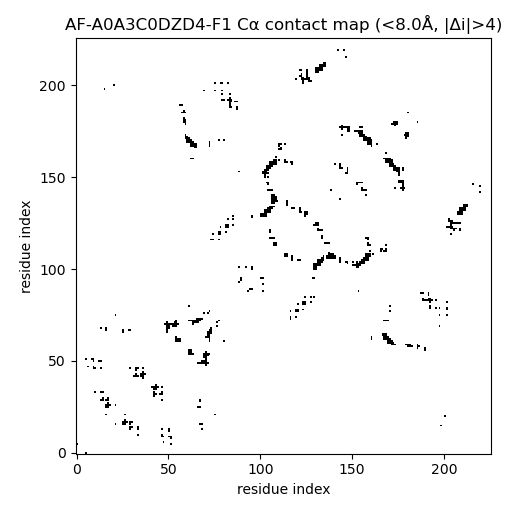9 C CA . LYS A 1 91 ? 6.843 8.821 15.785 1.00 97.19 91 LYS A CA 1
ATOM 700 C C . LYS A 1 91 ? 5.792 9.721 16.434 1.00 97.19 91 LYS A C 1
ATOM 702 O O . LYS A 1 91 ? 6.136 10.491 17.327 1.00 97.19 91 LYS A O 1
ATOM 707 N N . MET A 1 92 ? 4.536 9.636 15.993 1.00 95.62 92 MET A N 1
ATOM 708 C CA . MET A 1 92 ? 3.438 10.435 16.547 1.00 95.62 92 MET A CA 1
ATOM 709 C C . MET A 1 92 ? 2.967 9.934 17.913 1.00 95.62 92 MET A C 1
ATOM 711 O O . MET A 1 92 ? 2.684 10.743 18.795 1.00 95.62 92 MET A O 1
ATOM 715 N N . HIS A 1 93 ? 2.883 8.616 18.090 1.00 96.44 93 HIS A N 1
ATOM 716 C CA . HIS A 1 93 ? 2.246 8.003 19.256 1.00 96.44 93 HIS A CA 1
ATOM 717 C C . HIS A 1 93 ? 3.226 7.310 20.214 1.00 96.44 93 HIS A C 1
ATOM 719 O O . HIS A 1 93 ? 2.839 6.950 21.322 1.00 96.44 93 HIS A O 1
ATOM 725 N N . GLY A 1 94 ? 4.494 7.156 19.827 1.00 96.81 94 GLY A N 1
ATOM 726 C CA . GLY A 1 94 ? 5.470 6.356 20.562 1.00 96.81 94 GLY A CA 1
ATOM 727 C C . GLY A 1 94 ? 5.336 4.858 20.276 1.00 96.81 94 GLY A C 1
ATOM 728 O O . GLY A 1 94 ? 4.582 4.428 19.404 1.00 96.81 94 GLY A O 1
ATOM 729 N N . ALA A 1 95 ? 6.104 4.051 21.011 1.00 95.56 95 ALA A N 1
ATOM 730 C CA . ALA A 1 95 ? 6.017 2.598 20.909 1.00 95.56 95 ALA A CA 1
ATOM 731 C C . ALA A 1 95 ? 4.706 2.085 21.547 1.00 95.56 95 ALA A C 1
ATOM 733 O O . ALA A 1 95 ? 4.390 2.510 22.662 1.00 95.56 95 ALA A O 1
ATOM 734 N N . PRO A 1 96 ? 3.967 1.170 20.889 1.00 96.31 96 PRO A N 1
ATOM 735 C CA . PRO A 1 96 ? 2.743 0.594 21.440 1.00 96.31 96 PRO A CA 1
ATOM 736 C C . PRO A 1 96 ? 3.011 -0.195 22.724 1.00 96.31 96 PRO A C 1
ATOM 738 O O . PRO A 1 96 ? 4.057 -0.831 22.877 1.00 96.31 96 PRO A O 1
ATOM 741 N N . THR A 1 97 ? 2.029 -0.206 23.625 1.00 95.56 97 THR A N 1
ATOM 742 C CA . THR A 1 97 ? 1.996 -1.103 24.793 1.00 95.56 97 THR A CA 1
ATOM 743 C C . THR A 1 97 ? 0.756 -1.990 24.740 1.00 95.56 97 THR A C 1
ATOM 745 O O . THR A 1 97 ? -0.145 -1.761 23.935 1.00 95.56 97 THR A O 1
ATOM 748 N N . ALA A 1 98 ? 0.679 -2.998 25.613 1.00 91.50 98 ALA A N 1
ATOM 749 C CA . ALA A 1 98 ? -0.503 -3.857 25.704 1.00 91.50 98 ALA A CA 1
ATOM 750 C C . ALA A 1 98 ? -1.778 -3.068 26.069 1.00 91.50 98 ALA A C 1
ATOM 752 O O . ALA A 1 98 ? -2.876 -3.421 25.648 1.00 91.50 98 ALA A O 1
ATOM 753 N N . GLU A 1 99 ? -1.637 -1.989 26.841 1.00 94.38 99 GLU A N 1
ATOM 754 C CA . GLU A 1 99 ? -2.733 -1.113 27.260 1.00 94.38 99 GLU A CA 1
ATOM 755 C C . GLU A 1 99 ? -3.068 -0.036 26.219 1.00 94.38 99 GLU A C 1
ATOM 757 O O . GLU A 1 99 ? -4.179 0.493 26.223 1.00 94.38 99 GLU A O 1
ATOM 762 N N . GLN A 1 100 ? -2.112 0.309 25.352 1.00 94.00 100 GLN A N 1
ATOM 763 C CA . GLN A 1 100 ? -2.247 1.336 24.317 1.00 94.00 100 GLN A CA 1
ATOM 764 C C . GLN A 1 100 ? -1.714 0.816 22.974 1.00 94.00 100 GLN A C 1
ATOM 766 O O . GLN A 1 100 ? -0.653 1.253 22.512 1.00 94.00 100 GLN A O 1
ATOM 771 N N . PRO A 1 101 ? -2.422 -0.137 22.341 1.00 96.88 101 PRO A N 1
ATOM 772 C CA . PRO A 1 101 ? -2.037 -0.622 21.027 1.00 96.88 101 PRO A CA 1
ATOM 773 C C . PRO A 1 101 ? -2.275 0.449 19.961 1.00 96.88 101 PRO A C 1
ATOM 775 O O . PRO A 1 101 ? -3.246 1.208 20.011 1.00 96.88 101 PRO A O 1
ATOM 778 N N . LEU A 1 102 ? -1.422 0.467 18.939 1.00 98.62 102 LEU A N 1
ATOM 779 C CA . LEU A 1 102 ? -1.624 1.289 17.748 1.00 98.62 102 LEU A CA 1
ATOM 780 C C . LEU A 1 102 ? -2.364 0.470 16.696 1.00 98.62 102 LEU A C 1
ATOM 782 O O . LEU A 1 102 ? -1.757 -0.247 15.898 1.00 98.62 102 LEU A O 1
ATOM 786 N N . ARG A 1 103 ? -3.694 0.561 16.726 1.00 98.75 103 ARG A N 1
ATOM 787 C CA . ARG A 1 103 ? -4.563 -0.168 15.800 1.00 98.75 103 ARG A CA 1
ATOM 788 C C . ARG A 1 103 ? -4.640 0.513 14.443 1.00 98.75 103 ARG A C 1
ATOM 790 O O . ARG A 1 103 ? -4.771 1.736 14.376 1.00 98.75 103 ARG A O 1
ATOM 797 N N . VAL A 1 104 ? -4.633 -0.282 13.3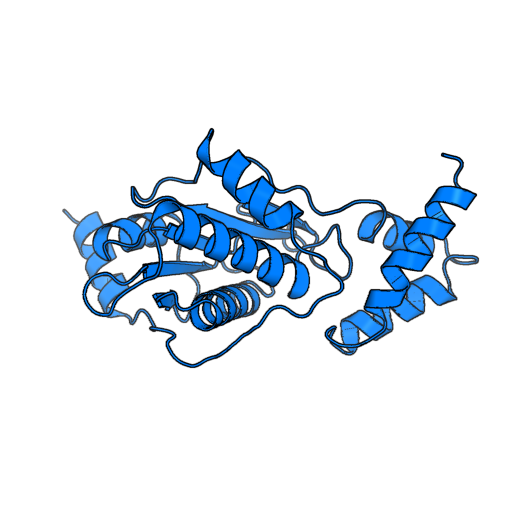75 1.00 98.88 104 VAL A N 1
ATOM 798 C CA . VAL A 1 104 ? -4.810 0.203 11.998 1.00 98.88 104 VAL A CA 1
ATOM 799 C C . VAL A 1 104 ? -5.842 -0.654 11.273 1.00 98.88 104 VAL A C 1
ATOM 801 O O . VAL A 1 104 ? -5.632 -1.850 11.096 1.00 98.88 104 VAL A O 1
ATOM 804 N N . ALA A 1 105 ? -6.952 -0.054 10.840 1.00 98.88 105 ALA A N 1
ATOM 805 C CA . ALA A 1 105 ? -7.982 -0.764 10.077 1.00 98.88 105 ALA A CA 1
ATOM 806 C C . ALA A 1 105 ? -7.602 -0.854 8.590 1.00 98.88 105 ALA A C 1
ATOM 808 O O . ALA A 1 105 ? -7.087 0.109 8.024 1.00 98.88 105 ALA A O 1
ATOM 809 N N . ILE A 1 106 ? -7.863 -1.981 7.930 1.00 98.94 106 ILE A N 1
ATOM 810 C CA . ILE A 1 106 ? -7.442 -2.226 6.545 1.00 98.94 106 ILE A CA 1
ATOM 811 C C . ILE A 1 106 ? -8.605 -2.803 5.739 1.00 98.94 106 ILE A C 1
ATOM 813 O O . ILE A 1 106 ? -9.227 -3.793 6.126 1.00 98.94 106 ILE A O 1
ATOM 817 N N . ALA A 1 107 ? -8.878 -2.191 4.589 1.00 98.69 107 ALA A N 1
ATOM 818 C CA . ALA A 1 107 ? -9.872 -2.642 3.621 1.00 98.69 107 ALA A CA 1
ATOM 819 C C . ALA A 1 107 ? -9.323 -2.562 2.192 1.00 98.69 107 ALA A C 1
ATOM 821 O O . ALA A 1 107 ? -8.303 -1.925 1.920 1.00 98.69 107 ALA A O 1
ATOM 822 N N . CYS A 1 108 ? -10.030 -3.170 1.246 1.00 98.50 108 CYS A N 1
ATOM 823 C CA . CYS A 1 108 ? -9.697 -3.066 -0.167 1.00 98.50 108 CYS A CA 1
ATOM 824 C C . CYS A 1 108 ? -10.944 -3.081 -1.058 1.00 98.50 108 CYS A C 1
ATOM 826 O O . CYS A 1 108 ? -12.032 -3.445 -0.606 1.00 98.50 108 CYS A O 1
ATOM 828 N N . ASP A 1 109 ? -10.793 -2.652 -2.312 1.00 96.94 109 ASP A N 1
ATOM 829 C CA . ASP A 1 109 ? -11.836 -2.748 -3.339 1.00 96.94 109 ASP A CA 1
ATOM 830 C C . ASP A 1 109 ? -11.662 -3.985 -4.244 1.00 96.94 109 ASP A C 1
ATOM 832 O O . ASP A 1 109 ? -10.802 -4.834 -4.030 1.00 96.94 109 ASP A O 1
ATOM 836 N N . SER A 1 110 ? -12.487 -4.088 -5.288 1.00 95.88 110 SER A N 1
ATOM 837 C CA . SER A 1 110 ? -12.523 -5.232 -6.204 1.00 95.88 110 SER A CA 1
ATOM 838 C C . SER A 1 110 ? -11.441 -5.227 -7.299 1.00 95.88 110 SER A C 1
ATOM 840 O O . SER A 1 110 ? -11.605 -5.913 -8.310 1.00 95.88 110 SER A O 1
ATOM 842 N N . ARG A 1 111 ? -10.378 -4.418 -7.188 1.00 95.81 111 ARG A N 1
ATOM 843 C CA . ARG A 1 111 ? -9.304 -4.386 -8.201 1.00 95.81 111 ARG A CA 1
ATOM 844 C C . ARG A 1 111 ? -8.413 -5.619 -8.109 1.00 95.81 111 ARG A C 1
ATOM 846 O O . ARG A 1 111 ? -8.310 -6.272 -7.072 1.00 95.81 111 ARG A O 1
ATOM 853 N N . HIS A 1 112 ? -7.719 -5.918 -9.205 1.00 94.25 112 HIS A N 1
ATOM 854 C CA . HIS A 1 112 ? -6.713 -6.975 -9.205 1.00 94.25 112 HIS A CA 1
ATOM 855 C C . HIS A 1 112 ? -5.658 -6.707 -8.126 1.00 94.25 112 HIS A C 1
ATOM 857 O O . HIS A 1 112 ? -5.255 -5.563 -7.911 1.00 94.25 112 HIS A O 1
ATOM 863 N N . GLN A 1 113 ? -5.246 -7.776 -7.444 1.00 95.31 113 GLN A N 1
ATOM 864 C CA . GLN A 1 113 ? -4.256 -7.763 -6.362 1.00 95.31 113 GLN A CA 1
ATOM 865 C C . GLN A 1 113 ? -4.619 -6.909 -5.135 1.00 95.31 113 GLN A C 1
ATOM 867 O O . GLN A 1 113 ? -3.835 -6.858 -4.195 1.00 95.31 113 GLN A O 1
ATOM 872 N N . SER A 1 114 ? -5.805 -6.291 -5.071 1.00 97.44 114 SER A N 1
ATOM 873 C CA . SER A 1 114 ? -6.205 -5.466 -3.922 1.00 97.44 114 SER A CA 1
ATOM 874 C C . SER A 1 114 ? -6.161 -6.235 -2.597 1.00 97.44 114 SER A C 1
ATOM 876 O O . SER A 1 114 ? -5.655 -5.714 -1.605 1.00 97.44 114 SER A O 1
ATOM 878 N N . GLN A 1 115 ? -6.611 -7.493 -2.593 1.00 97.44 115 GLN A N 1
ATOM 879 C CA . GLN A 1 115 ? -6.560 -8.361 -1.413 1.00 97.44 115 GLN A CA 1
ATOM 880 C C . GLN A 1 115 ? -5.122 -8.743 -1.030 1.00 97.44 115 GLN A C 1
ATOM 882 O O . GLN A 1 115 ? -4.773 -8.729 0.146 1.00 97.44 115 GLN A O 1
ATOM 887 N N . GLU A 1 116 ? -4.269 -9.027 -2.017 1.00 97.12 116 GLU A N 1
ATOM 888 C CA . GLU A 1 116 ? -2.849 -9.324 -1.794 1.00 97.12 116 GLU A CA 1
ATOM 889 C C . GLU A 1 116 ? -2.117 -8.109 -1.207 1.00 97.12 116 GLU A C 1
ATOM 891 O O . GLU A 1 116 ? -1.384 -8.227 -0.229 1.00 97.12 116 GLU A O 1
ATOM 896 N N . PHE A 1 117 ? -2.357 -6.917 -1.750 1.00 98.25 117 PHE A N 1
ATOM 897 C CA . PHE A 1 117 ? -1.774 -5.681 -1.237 1.00 98.25 117 PHE A CA 1
ATOM 898 C C . PHE A 1 117 ? -2.296 -5.336 0.161 1.00 98.25 117 PHE A C 1
ATOM 900 O O . PHE A 1 117 ? -1.508 -4.905 0.995 1.00 98.25 117 PHE A O 1
ATOM 907 N N . ALA A 1 118 ? -3.576 -5.581 0.458 1.00 98.69 118 ALA A N 1
ATOM 908 C CA . ALA A 1 118 ? -4.121 -5.398 1.804 1.00 98.69 118 ALA A CA 1
ATOM 909 C C . ALA A 1 118 ? -3.487 -6.363 2.820 1.00 98.69 118 ALA A C 1
ATOM 911 O O . ALA A 1 118 ? -3.162 -5.956 3.936 1.00 98.69 118 ALA A O 1
ATOM 912 N N . GLN A 1 119 ? -3.238 -7.610 2.412 1.00 98.62 119 GLN A N 1
ATOM 913 C CA . GLN A 1 119 ? -2.501 -8.583 3.214 1.00 98.62 119 GLN A CA 1
ATOM 914 C C . GLN A 1 119 ? -1.057 -8.120 3.463 1.00 98.62 119 GLN A C 1
ATOM 916 O O . GLN A 1 119 ? -0.610 -8.124 4.605 1.00 98.62 119 GLN A O 1
ATOM 921 N N . ILE A 1 120 ? -0.342 -7.646 2.435 1.00 98.44 120 ILE A N 1
ATOM 922 C CA . ILE A 1 120 ? 1.013 -7.079 2.591 1.00 98.44 120 ILE A CA 1
ATOM 923 C C . ILE A 1 120 ? 1.001 -5.907 3.573 1.00 98.44 120 ILE A C 1
ATOM 925 O O . ILE A 1 120 ? 1.873 -5.821 4.435 1.00 98.44 120 ILE A O 1
ATOM 929 N N . THR A 1 121 ? 0.012 -5.018 3.472 1.00 98.81 121 THR A N 1
ATOM 930 C CA . THR A 1 121 ? -0.155 -3.909 4.414 1.00 98.81 121 THR A CA 1
ATOM 931 C C . THR A 1 121 ? -0.299 -4.416 5.849 1.00 98.81 121 THR A C 1
ATOM 933 O O . THR A 1 121 ? 0.401 -3.937 6.738 1.00 98.81 121 THR A O 1
ATOM 936 N N . ALA A 1 122 ? -1.151 -5.414 6.089 1.00 98.88 122 ALA A N 1
ATOM 937 C CA . ALA A 1 122 ? -1.304 -5.993 7.421 1.00 98.88 122 ALA A CA 1
ATOM 938 C C . ALA A 1 122 ? 0.010 -6.609 7.927 1.00 98.88 122 ALA A C 1
ATOM 940 O O . ALA A 1 122 ? 0.430 -6.336 9.047 1.00 98.88 122 ALA A O 1
ATOM 941 N N . GLU A 1 123 ? 0.711 -7.364 7.085 1.00 98.81 123 GLU A N 1
ATOM 942 C CA . GLU A 1 123 ? 1.940 -8.053 7.480 1.00 98.81 123 GLU A CA 1
ATOM 943 C C . GLU A 1 123 ? 3.094 -7.107 7.829 1.00 98.81 123 GLU A C 1
ATOM 945 O O . GLU A 1 123 ? 3.873 -7.396 8.739 1.00 98.81 123 GLU A O 1
ATOM 950 N N . VAL A 1 124 ? 3.219 -5.979 7.122 1.00 98.75 124 VAL A N 1
ATOM 951 C CA . VAL A 1 124 ? 4.240 -4.958 7.419 1.00 98.75 124 VAL A CA 1
ATOM 952 C C . VAL A 1 124 ? 3.910 -4.204 8.707 1.00 98.75 124 VAL A C 1
ATOM 954 O O . VAL A 1 124 ? 4.804 -3.941 9.514 1.00 98.75 124 VAL A O 1
ATOM 957 N N . LEU A 1 125 ? 2.633 -3.876 8.934 1.00 98.88 125 LEU A N 1
ATOM 958 C CA . LEU A 1 125 ? 2.193 -3.229 10.175 1.00 98.88 125 LEU A CA 1
ATOM 959 C C . LEU A 1 125 ? 2.438 -4.134 11.385 1.00 98.88 125 LEU A C 1
ATOM 961 O O . LEU A 1 125 ? 3.017 -3.677 12.370 1.00 98.88 125 LEU A O 1
ATOM 965 N N . ALA A 1 126 ? 2.085 -5.417 11.277 1.00 98.75 126 ALA A N 1
ATOM 966 C CA . ALA A 1 126 ? 2.352 -6.411 12.312 1.00 98.75 126 ALA A CA 1
ATOM 967 C C . ALA A 1 126 ? 3.857 -6.564 12.585 1.00 98.75 126 ALA A C 1
ATOM 969 O O . ALA A 1 126 ? 4.289 -6.525 13.736 1.00 98.75 126 ALA A O 1
ATOM 970 N N . ALA A 1 127 ? 4.684 -6.651 11.536 1.00 98.50 127 ALA A N 1
ATOM 971 C CA . ALA A 1 127 ? 6.140 -6.737 11.680 1.00 98.50 127 ALA A CA 1
ATOM 972 C C . ALA A 1 127 ? 6.756 -5.479 12.317 1.00 98.50 127 ALA A C 1
ATOM 974 O O . ALA A 1 127 ? 7.824 -5.552 12.923 1.00 98.50 127 ALA A O 1
ATOM 975 N N . SER A 1 128 ? 6.071 -4.339 12.210 1.00 98.38 128 SER A N 1
ATOM 976 C CA . SER A 1 128 ? 6.452 -3.075 12.849 1.00 98.38 128 SER A CA 1
ATOM 977 C C . SER A 1 128 ? 5.931 -2.936 14.288 1.00 98.38 128 SER A C 1
ATOM 979 O O . SER A 1 128 ? 6.155 -1.905 14.920 1.00 98.38 128 SER A O 1
ATOM 981 N N . GLY A 1 129 ? 5.238 -3.951 14.817 1.00 97.94 129 GLY A N 1
ATOM 982 C CA . GLY A 1 129 ? 4.688 -3.967 16.174 1.00 97.94 129 GLY A CA 1
ATOM 983 C C . GLY A 1 129 ? 3.355 -3.231 16.340 1.00 97.94 129 GLY A C 1
ATOM 984 O O . GLY A 1 129 ? 2.930 -3.024 17.474 1.00 97.94 129 GLY A O 1
ATOM 985 N N . LEU A 1 130 ? 2.700 -2.823 15.247 1.00 98.69 130 LEU A N 1
ATOM 986 C CA . LEU A 1 130 ? 1.345 -2.262 15.276 1.00 98.69 130 LEU A CA 1
ATOM 987 C C . LEU A 1 130 ? 0.300 -3.392 15.268 1.00 98.69 130 LEU A C 1
ATOM 989 O O . LEU A 1 130 ? 0.624 -4.547 15.006 1.00 98.69 130 LEU A O 1
ATOM 993 N N . GLU A 1 131 ? -0.963 -3.053 15.533 1.00 9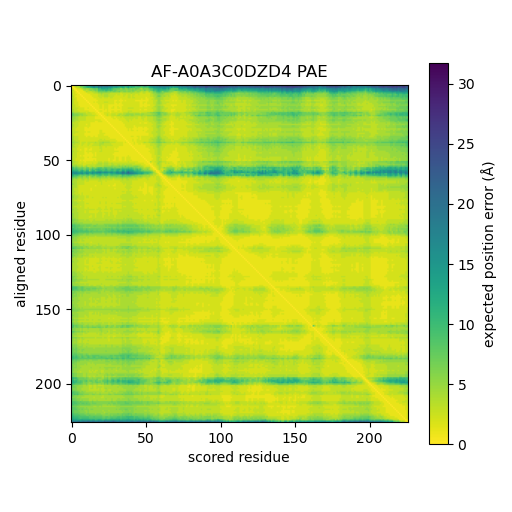8.50 131 GLU A N 1
ATOM 994 C CA . GLU A 1 131 ? -2.082 -4.004 15.592 1.00 98.50 131 GLU A CA 1
ATOM 995 C C . GLU A 1 131 ? -2.982 -3.840 14.347 1.00 98.50 131 GLU A C 1
ATOM 997 O O . GLU A 1 131 ? -3.908 -3.021 14.349 1.00 98.50 131 GLU A O 1
ATOM 1002 N N . PRO A 1 132 ? -2.710 -4.540 13.231 1.00 98.81 132 PRO A N 1
ATOM 1003 C CA . PRO A 1 132 ? -3.521 -4.436 12.023 1.00 98.81 132 PRO A CA 1
ATOM 1004 C C . PRO A 1 132 ? -4.837 -5.213 12.151 1.00 98.81 132 PRO A C 1
ATOM 1006 O O . PRO A 1 132 ? -4.855 -6.379 12.547 1.00 98.81 132 PRO A O 1
ATOM 1009 N N . TRP A 1 133 ? -5.929 -4.575 11.736 1.00 98.81 133 TRP A N 1
ATOM 1010 C CA . TRP A 1 133 ? -7.276 -5.139 11.668 1.00 98.81 133 TRP A CA 1
ATOM 1011 C C . TRP A 1 133 ? -7.745 -5.178 10.214 1.00 98.81 133 TRP A C 1
ATOM 1013 O O . TRP A 1 133 ? -8.111 -4.154 9.639 1.00 98.81 133 TRP A O 1
ATOM 1023 N N . LEU A 1 134 ? -7.704 -6.361 9.609 1.00 98.81 134 LEU A N 1
ATOM 1024 C CA . LEU A 1 134 ? -7.907 -6.586 8.182 1.00 98.81 134 LEU A CA 1
ATOM 1025 C C . LEU A 1 134 ? -9.285 -7.191 7.905 1.00 98.81 134 LEU A C 1
ATOM 1027 O O . LEU A 1 134 ? -9.644 -8.228 8.464 1.00 98.81 134 LEU A O 1
ATOM 1031 N N . TYR A 1 135 ? -10.042 -6.586 6.989 1.00 98.62 135 TYR A N 1
ATOM 1032 C CA . TYR A 1 135 ? -11.197 -7.262 6.402 1.00 98.62 135 TYR A CA 1
ATOM 1033 C C . TYR A 1 135 ? -10.736 -8.411 5.489 1.00 98.62 135 TYR A C 1
ATOM 1035 O O . TYR A 1 135 ? -9.871 -8.193 4.638 1.00 98.62 135 TYR A O 1
ATOM 1043 N N . PRO A 1 136 ? -11.322 -9.618 5.610 1.00 95.94 136 PRO A N 1
ATOM 1044 C CA . PRO A 1 136 ? -10.901 -10.782 4.825 1.00 95.94 136 PRO A CA 1
ATOM 1045 C C . PRO A 1 136 ? -11.240 -10.648 3.334 1.00 95.94 136 PRO A C 1
ATOM 1047 O O . PRO A 1 136 ? -10.642 -11.322 2.496 1.00 95.94 136 PRO A O 1
ATOM 1050 N N . GLU A 1 137 ? -12.190 -9.771 3.005 1.00 95.56 137 GLU A N 1
ATOM 1051 C CA . GLU A 1 137 ? -12.678 -9.505 1.656 1.00 95.56 137 GLU A CA 1
ATOM 1052 C C . GLU A 1 137 ? -12.919 -8.003 1.447 1.00 95.56 137 GLU A C 1
ATOM 1054 O O . GLU A 1 137 ? -12.781 -7.189 2.362 1.00 95.56 137 GLU A O 1
ATOM 1059 N N . LEU A 1 138 ? -13.304 -7.627 0.225 1.00 96.88 138 LEU A N 1
ATOM 1060 C CA . LEU A 1 138 ? -13.509 -6.233 -0.154 1.00 96.88 138 LEU A CA 1
ATOM 1061 C C . LEU A 1 138 ? -14.565 -5.535 0.713 1.00 96.88 138 LEU A C 1
ATOM 1063 O O . LEU A 1 138 ? -15.627 -6.097 0.993 1.00 96.88 138 LEU A O 1
ATOM 1067 N N . ARG A 1 139 ? -14.306 -4.280 1.085 1.00 97.50 139 ARG A N 1
ATOM 1068 C CA . ARG A 1 139 ? -15.248 -3.412 1.806 1.00 97.50 139 ARG A CA 1
ATOM 1069 C C . ARG A 1 139 ? -15.174 -1.983 1.282 1.00 97.50 139 ARG A C 1
ATOM 1071 O O . ARG A 1 139 ? -14.099 -1.519 0.894 1.00 97.50 139 ARG A O 1
ATOM 1078 N N . PRO A 1 140 ? -16.308 -1.265 1.240 1.00 96.94 140 PRO A N 1
ATOM 1079 C CA . PRO A 1 140 ? -16.336 0.076 0.687 1.00 96.94 140 PRO A CA 1
ATOM 1080 C C . PRO A 1 140 ? -15.615 1.056 1.623 1.00 96.94 140 PRO A C 1
ATOM 1082 O O . PRO A 1 140 ? -15.635 0.919 2.845 1.00 96.94 140 PRO A O 1
ATOM 1085 N N . THR A 1 141 ? -15.012 2.096 1.047 1.00 97.50 141 THR A N 1
ATOM 1086 C CA . THR A 1 141 ? -14.279 3.132 1.794 1.00 97.50 141 THR A CA 1
ATOM 1087 C C . THR A 1 141 ? -15.057 3.739 2.978 1.00 97.50 141 THR A C 1
ATOM 1089 O O . THR A 1 141 ? -14.446 3.922 4.031 1.00 97.50 141 THR A O 1
ATOM 1092 N N . PRO A 1 142 ? -16.374 4.020 2.886 1.00 97.69 142 PRO A N 1
ATOM 1093 C CA . PRO A 1 142 ? -17.141 4.519 4.029 1.00 97.69 142 PRO A CA 1
ATOM 1094 C C . PRO A 1 142 ? -17.208 3.545 5.212 1.00 97.69 142 PRO A C 1
ATOM 1096 O O . PRO A 1 142 ? -17.232 3.988 6.357 1.00 97.69 142 PRO A O 1
ATOM 1099 N N . GLN A 1 143 ? -17.185 2.232 4.960 1.00 98.31 143 GLN A N 1
ATOM 1100 C CA . GLN A 1 143 ? -17.149 1.242 6.033 1.00 98.31 143 GLN A CA 1
ATOM 1101 C C . GLN A 1 143 ? -15.791 1.240 6.730 1.00 98.31 143 GLN A C 1
ATOM 1103 O O . GLN A 1 143 ? -15.756 1.227 7.953 1.00 98.31 143 GLN A O 1
ATOM 1108 N N . LEU A 1 144 ? -14.682 1.343 5.985 1.00 98.44 144 LEU A N 1
ATOM 1109 C CA . LEU A 1 144 ? -13.362 1.526 6.596 1.00 98.44 144 LEU A CA 1
ATOM 1110 C C . LEU A 1 144 ? -13.326 2.784 7.474 1.00 98.44 144 LEU A C 1
ATOM 1112 O O . LEU A 1 144 ? -12.883 2.714 8.614 1.00 98.44 144 LEU A O 1
ATOM 1116 N N . SER A 1 145 ? -13.803 3.916 6.948 1.00 98.38 145 SER A N 1
ATOM 1117 C CA . SER A 1 145 ? -13.870 5.191 7.677 1.00 98.38 145 SER A CA 1
ATOM 1118 C C . SER A 1 145 ? -14.612 5.044 9.011 1.00 98.38 145 SER A C 1
ATOM 1120 O O . SER A 1 145 ? -14.125 5.488 10.052 1.00 98.38 145 SER A O 1
ATOM 1122 N N . TRP A 1 146 ? -15.752 4.349 9.002 1.00 98.50 146 TRP A N 1
ATOM 1123 C CA . TRP A 1 146 ? -16.481 4.008 10.221 1.00 98.50 146 TRP A CA 1
ATOM 1124 C C . TRP A 1 146 ? -15.684 3.064 11.137 1.00 98.50 146 TRP A C 1
ATOM 1126 O O . TRP A 1 146 ? -15.563 3.343 12.327 1.00 98.50 146 TRP A O 1
ATOM 1136 N N . THR A 1 147 ? -15.092 1.993 10.598 1.00 98.62 147 THR A N 1
ATOM 1137 C CA . THR A 1 147 ? -14.308 1.015 11.371 1.00 98.62 147 THR A CA 1
ATOM 1138 C C . THR A 1 147 ? -13.140 1.665 12.099 1.00 98.62 147 THR A C 1
ATOM 1140 O O . THR A 1 147 ? -12.908 1.327 13.253 1.00 98.62 147 THR A O 1
ATOM 1143 N N . VAL A 1 148 ? -12.443 2.623 11.478 1.00 98.75 148 VAL A N 1
ATOM 1144 C CA . VAL A 1 148 ? -11.349 3.365 12.128 1.00 98.75 148 VAL A CA 1
ATOM 1145 C C . VAL A 1 148 ? -11.826 3.995 13.436 1.00 98.75 148 VAL A C 1
ATOM 1147 O O . VAL A 1 148 ? -11.222 3.789 14.487 1.00 98.75 148 VAL A O 1
ATOM 1150 N N . ARG A 1 149 ? -12.958 4.700 13.383 1.00 98.44 149 ARG A N 1
ATOM 1151 C CA . ARG A 1 149 ? -13.535 5.393 14.540 1.00 98.44 149 ARG A CA 1
ATOM 1152 C C . ARG A 1 149 ? -14.061 4.417 15.584 1.00 98.44 149 ARG A C 1
ATOM 1154 O O . ARG A 1 149 ? -13.815 4.595 16.770 1.00 98.44 149 ARG A O 1
ATOM 1161 N N . GLU A 1 150 ? -14.772 3.389 15.135 1.00 98.31 150 GLU A N 1
ATOM 1162 C CA . GLU A 1 150 ? -15.396 2.392 16.006 1.00 98.31 150 GLU A CA 1
ATOM 1163 C C . GLU A 1 150 ? -14.357 1.542 16.754 1.00 98.31 150 GLU A C 1
ATOM 1165 O O . GLU A 1 150 ? -14.551 1.171 17.909 1.00 98.31 150 GLU A O 1
ATOM 1170 N N . LEU A 1 151 ? -13.231 1.247 16.106 1.00 97.69 151 LEU A N 1
ATOM 1171 C CA . LEU A 1 151 ? -12.127 0.479 16.679 1.00 97.69 151 LEU A CA 1
ATOM 1172 C C . LEU A 1 151 ? -11.235 1.318 17.616 1.00 97.69 151 LEU A C 1
ATOM 1174 O O . LEU A 1 151 ? -10.432 0.754 18.370 1.00 97.69 151 LEU A O 1
ATOM 1178 N N . GLY A 1 152 ? -11.347 2.650 17.551 1.00 98.00 152 GLY A N 1
ATOM 1179 C CA . GLY A 1 152 ? -10.376 3.571 18.143 1.00 98.00 152 GLY A CA 1
ATOM 1180 C C . GLY A 1 152 ? -8.997 3.445 17.488 1.00 98.00 152 GLY A C 1
ATOM 1181 O O . GLY A 1 152 ? -7.980 3.536 18.170 1.00 98.00 152 GLY A O 1
ATOM 1182 N N . ALA A 1 153 ? -8.962 3.148 16.186 1.00 98.69 153 ALA A N 1
ATOM 1183 C CA . ALA A 1 153 ? -7.727 3.007 15.430 1.00 98.69 153 ALA A CA 1
ATOM 1184 C C . ALA A 1 153 ? -7.049 4.362 15.220 1.00 98.69 153 ALA A C 1
ATOM 1186 O O . ALA A 1 153 ? -7.709 5.383 15.032 1.00 98.69 153 ALA A O 1
ATOM 1187 N N . VAL A 1 154 ? -5.716 4.360 15.212 1.00 98.31 154 VAL A N 1
ATOM 1188 C CA . VAL A 1 154 ? -4.930 5.576 14.953 1.00 98.31 154 VAL A CA 1
ATOM 1189 C C . VAL A 1 154 ? -4.854 5.898 13.463 1.00 98.31 154 VAL A C 1
ATOM 1191 O O . VAL A 1 154 ? -4.618 7.043 13.092 1.00 98.31 154 VAL A O 1
ATOM 1194 N N . ALA A 1 155 ? -5.091 4.899 12.608 1.00 98.38 155 ALA A N 1
ATOM 1195 C CA . ALA A 1 155 ? -5.153 5.071 11.167 1.00 98.38 155 ALA A CA 1
ATOM 1196 C C . ALA A 1 155 ? -6.039 4.016 10.489 1.00 98.38 155 ALA A C 1
ATOM 1198 O O . ALA A 1 155 ? -6.392 2.983 11.065 1.00 98.38 155 ALA A O 1
ATOM 1199 N N . GLY A 1 156 ? -6.346 4.258 9.219 1.00 98.62 156 GLY A N 1
ATOM 1200 C CA . GLY A 1 156 ? -6.908 3.272 8.307 1.00 98.62 156 GLY A CA 1
ATOM 1201 C C . GLY A 1 156 ? -6.177 3.245 6.970 1.00 98.62 156 GLY A C 1
ATOM 1202 O O . GLY A 1 156 ? -5.609 4.248 6.540 1.00 98.62 156 GLY A O 1
ATOM 1203 N N . VAL A 1 157 ? -6.221 2.110 6.280 1.00 98.62 157 VAL A N 1
ATOM 1204 C CA . VAL A 1 157 ? -5.720 1.960 4.913 1.00 98.62 157 VAL A CA 1
ATOM 1205 C C . VAL A 1 157 ? -6.801 1.355 4.032 1.00 98.62 157 VAL A C 1
ATOM 1207 O O . VAL A 1 157 ? -7.335 0.291 4.336 1.00 98.62 157 VAL A O 1
ATOM 1210 N N . VAL A 1 158 ? -7.095 2.001 2.902 1.00 98.19 158 VAL A N 1
ATOM 1211 C CA . VAL A 1 158 ? -7.861 1.368 1.820 1.00 98.19 158 VAL A CA 1
ATOM 1212 C C . VAL A 1 158 ? -6.984 1.175 0.592 1.00 98.19 158 VAL A C 1
ATOM 1214 O O . VAL A 1 158 ? -6.436 2.133 0.037 1.00 98.19 158 VAL A O 1
ATOM 1217 N N . VAL A 1 159 ? -6.887 -0.073 0.141 1.00 98.50 159 VAL A N 1
ATOM 1218 C CA . VAL A 1 159 ? -6.259 -0.415 -1.136 1.00 98.50 159 VAL A CA 1
ATOM 1219 C C . VAL A 1 159 ? -7.283 -0.219 -2.251 1.00 98.50 159 VAL A C 1
ATOM 1221 O O . VAL A 1 159 ? -8.245 -0.978 -2.376 1.00 98.50 159 VAL A O 1
ATOM 1224 N N . THR A 1 160 ? -7.127 0.868 -3.007 1.00 96.62 160 THR A N 1
ATOM 1225 C CA . THR A 1 160 ? -8.045 1.262 -4.083 1.00 96.62 160 THR A CA 1
ATOM 1226 C C . THR A 1 160 ? -7.466 2.389 -4.941 1.00 96.62 160 THR A C 1
ATOM 1228 O O . THR A 1 160 ? -6.912 3.370 -4.435 1.00 96.62 160 THR A O 1
ATOM 1231 N N . ALA A 1 161 ? -7.708 2.332 -6.253 1.00 94.75 161 ALA A N 1
ATOM 1232 C CA . ALA A 1 161 ? -7.604 3.495 -7.143 1.00 94.75 161 ALA A CA 1
ATOM 1233 C C . ALA A 1 161 ? -8.970 4.110 -7.505 1.00 94.75 161 ALA A C 1
ATOM 1235 O O . ALA A 1 161 ? -9.073 4.888 -8.447 1.00 94.75 161 ALA A O 1
ATOM 1236 N N . SER A 1 162 ? -10.024 3.809 -6.743 1.00 91.56 162 SER A N 1
ATOM 1237 C CA . SER A 1 162 ? -11.367 4.387 -6.861 1.00 91.56 162 SER A CA 1
ATOM 1238 C C . SER A 1 162 ? -11.972 4.249 -8.264 1.00 91.56 162 SER A C 1
ATOM 1240 O O . SER A 1 162 ? -12.411 3.160 -8.612 1.00 91.56 162 SER A O 1
ATOM 1242 N N . HIS A 1 163 ? -11.983 5.306 -9.079 1.00 92.88 163 HIS A N 1
ATOM 1243 C CA . HIS A 1 163 ? -12.581 5.322 -10.420 1.00 92.88 163 HIS A CA 1
ATOM 1244 C C . HIS A 1 163 ? -11.574 5.065 -11.553 1.00 92.88 163 HIS A C 1
ATOM 1246 O O . HIS A 1 163 ? -11.950 5.067 -12.723 1.00 92.88 163 HIS A O 1
ATOM 1252 N N . ASN A 1 164 ? -10.288 4.879 -11.243 1.00 93.75 164 ASN A N 1
ATOM 1253 C CA . ASN A 1 164 ? -9.265 4.665 -12.265 1.00 93.75 164 ASN A CA 1
ATOM 1254 C C . ASN A 1 164 ? -9.472 3.340 -13.028 1.00 93.75 164 ASN A C 1
ATOM 1256 O O . ASN A 1 164 ? -10.081 2.415 -12.486 1.00 93.75 164 ASN A O 1
ATOM 1260 N N . PRO A 1 165 ? -8.918 3.193 -14.246 1.00 95.25 165 PRO A N 1
ATOM 1261 C CA . PRO A 1 165 ? -8.990 1.941 -15.006 1.00 95.25 165 PRO A CA 1
ATOM 1262 C C . PRO A 1 165 ? -8.502 0.717 -14.212 1.00 95.25 165 PRO A C 1
ATOM 1264 O O . PRO A 1 165 ? -7.738 0.863 -13.259 1.00 95.25 165 PRO A O 1
ATOM 1267 N N . SER A 1 166 ? -8.909 -0.493 -14.607 1.00 94.12 166 SER A N 1
ATOM 1268 C CA . SER A 1 166 ? -8.606 -1.743 -13.879 1.00 94.12 166 SER A CA 1
ATOM 1269 C C . SER A 1 166 ? -7.112 -2.049 -13.744 1.00 94.12 166 SER A C 1
ATOM 1271 O O . SER A 1 166 ? -6.711 -2.686 -12.777 1.00 94.12 166 SER A O 1
ATOM 1273 N N . ILE A 1 167 ? -6.286 -1.551 -14.670 1.00 95.00 167 ILE A N 1
ATOM 1274 C CA . ILE A 1 167 ? -4.820 -1.664 -14.616 1.00 95.00 167 ILE A CA 1
ATOM 1275 C C . ILE A 1 167 ? -4.184 -0.788 -13.525 1.00 95.00 167 ILE A C 1
ATOM 1277 O O . ILE A 1 167 ? -2.983 -0.883 -13.294 1.00 95.00 167 ILE A O 1
ATOM 1281 N N . TYR A 1 168 ? -4.955 0.085 -12.870 1.00 96.31 168 TYR A N 1
ATOM 1282 C CA . TYR A 1 168 ? -4.500 0.900 -11.747 1.00 96.31 168 TYR A CA 1
ATOM 1283 C C . TYR A 1 168 ? -4.902 0.273 -10.420 1.00 96.31 168 TYR A C 1
ATOM 1285 O O . TYR A 1 168 ? -6.000 -0.270 -10.280 1.00 96.31 168 TYR A O 1
ATOM 1293 N N . ASN A 1 169 ? -4.064 0.485 -9.415 1.00 97.56 169 ASN A N 1
ATOM 1294 C CA . ASN A 1 169 ? -4.432 0.300 -8.020 1.00 97.56 169 ASN A CA 1
ATOM 1295 C C . ASN A 1 169 ? -3.862 1.457 -7.180 1.00 97.56 169 ASN A C 1
ATOM 1297 O O . ASN A 1 169 ? -3.340 2.441 -7.726 1.00 97.56 169 ASN A O 1
ATOM 1301 N N . GLY A 1 170 ? -4.062 1.427 -5.871 1.00 96.56 170 GLY A N 1
ATOM 1302 C CA . GLY A 1 170 ? -3.665 2.518 -4.998 1.00 96.56 170 GLY A CA 1
ATOM 1303 C C . GLY A 1 170 ? -3.692 2.134 -3.533 1.00 96.56 170 GLY A C 1
ATOM 1304 O O . GLY A 1 170 ? -4.183 1.076 -3.160 1.00 96.56 170 GLY A O 1
ATOM 1305 N N . TYR A 1 171 ? -3.159 3.026 -2.715 1.00 97.62 171 TYR A N 1
ATOM 1306 C CA . TYR A 1 171 ? -3.003 2.869 -1.277 1.00 97.62 171 TYR A CA 1
ATOM 1307 C C . TYR A 1 171 ? -3.361 4.204 -0.645 1.00 97.62 171 TYR A C 1
ATOM 1309 O O . TYR A 1 171 ? -2.648 5.177 -0.876 1.00 97.62 171 TYR A O 1
ATOM 1317 N N . LYS A 1 172 ? -4.467 4.290 0.093 1.00 96.75 172 LYS A N 1
ATOM 1318 C CA . LYS A 1 172 ? -4.915 5.544 0.714 1.00 96.75 172 LYS A CA 1
ATOM 1319 C C . LYS A 1 172 ? -4.915 5.430 2.224 1.00 96.75 172 LYS A C 1
ATOM 1321 O O . LYS A 1 172 ? -5.436 4.448 2.746 1.00 96.75 172 LYS A O 1
ATOM 1326 N N . VAL A 1 173 ? -4.395 6.454 2.893 1.00 97.50 173 VAL A N 1
ATOM 1327 C CA . VAL A 1 173 ? -4.294 6.504 4.357 1.00 97.50 173 VAL A CA 1
ATOM 1328 C C . VAL A 1 173 ? -5.377 7.403 4.933 1.00 97.50 173 VAL A C 1
ATOM 1330 O O . VAL A 1 173 ? -5.664 8.474 4.395 1.00 97.50 173 VAL A O 1
ATOM 1333 N N . TYR A 1 174 ? -5.974 6.940 6.021 1.00 97.81 174 TYR A N 1
ATOM 1334 C CA . TYR A 1 174 ? -7.025 7.591 6.784 1.00 97.81 174 TYR A CA 1
ATOM 1335 C C . TYR A 1 174 ? -6.524 7.859 8.204 1.00 97.81 174 TYR A C 1
ATOM 1337 O O . TYR A 1 174 ? -5.848 7.005 8.773 1.00 97.81 174 TYR A O 1
ATOM 1345 N N . ALA A 1 175 ? -6.837 9.030 8.751 1.00 96.56 175 ALA A N 1
ATOM 1346 C CA . ALA A 1 175 ? -6.495 9.432 10.111 1.00 96.56 175 ALA A CA 1
ATOM 1347 C C . ALA A 1 175 ? -7.511 8.876 11.125 1.00 96.56 175 ALA A C 1
ATOM 1349 O O . ALA A 1 175 ? -8.550 8.330 10.747 1.00 96.56 175 ALA A O 1
ATOM 1350 N N . ALA A 1 176 ? -7.231 9.042 12.420 1.00 97.19 176 ALA A N 1
ATOM 1351 C CA . ALA A 1 176 ? -8.048 8.520 13.523 1.00 97.19 176 ALA A CA 1
ATOM 1352 C C . ALA A 1 176 ? -9.513 9.015 13.540 1.00 97.19 176 ALA A C 1
ATOM 1354 O O . ALA A 1 176 ? -10.383 8.380 14.136 1.00 97.19 176 ALA A O 1
ATOM 1355 N N . ASP A 1 177 ? -9.820 10.131 12.874 1.00 96.94 177 ASP A N 1
ATOM 1356 C CA . ASP A 1 177 ? -11.188 10.643 12.722 1.00 96.94 177 ASP A CA 1
ATOM 1357 C C . ASP A 1 177 ? -11.993 9.929 11.616 1.00 96.94 177 ASP A C 1
ATOM 1359 O O . ASP A 1 177 ? -13.181 10.212 11.421 1.00 96.94 177 ASP A O 1
ATOM 1363 N N . GLY A 1 178 ? -11.366 8.988 10.901 1.00 97.06 178 GLY A N 1
ATOM 1364 C CA . GLY A 1 178 ? -11.933 8.284 9.756 1.00 97.06 178 GLY A CA 1
ATOM 1365 C C . GLY A 1 178 ? -11.920 9.105 8.463 1.00 97.06 178 GLY A C 1
ATOM 1366 O O . GLY A 1 178 ? -12.487 8.659 7.463 1.00 97.06 178 GLY A O 1
ATOM 1367 N N . GLY A 1 179 ? -11.308 10.288 8.453 1.00 96.19 179 GLY A N 1
ATOM 1368 C CA . GLY A 1 179 ? -11.049 11.093 7.264 1.00 96.19 179 GLY A CA 1
ATOM 1369 C C . GLY A 1 179 ? -9.775 10.649 6.550 1.00 96.19 179 GLY A C 1
ATOM 1370 O O . GLY A 1 179 ? -8.913 10.001 7.134 1.00 96.19 179 GLY A O 1
ATOM 1371 N N . GLN A 1 180 ? -9.647 10.973 5.263 1.00 95.06 180 GLN A N 1
ATOM 1372 C CA . GLN A 1 180 ? -8.385 10.761 4.550 1.00 95.06 180 GLN A CA 1
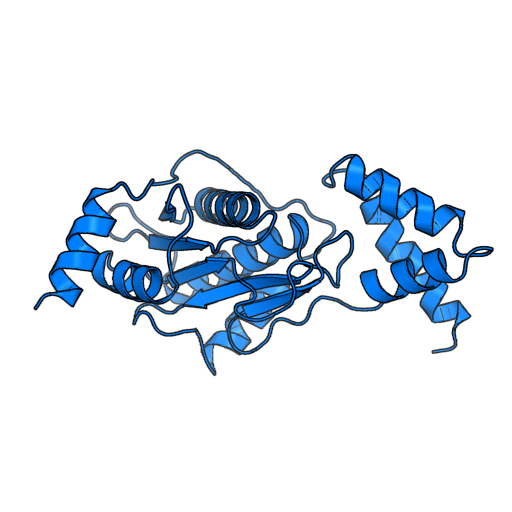ATOM 1373 C C . GLN A 1 180 ? -7.319 11.710 5.117 1.00 95.06 180 GLN A C 1
ATOM 1375 O O . GLN A 1 180 ? -7.633 12.864 5.403 1.00 95.06 180 GLN A O 1
ATOM 1380 N N . VAL A 1 181 ? -6.074 11.245 5.257 1.00 92.44 181 VAL A N 1
ATOM 1381 C CA . VAL A 1 181 ? -4.962 12.091 5.719 1.00 92.44 181 VAL A CA 1
ATOM 1382 C C . VAL A 1 181 ? -4.771 13.261 4.753 1.00 92.44 181 VAL A C 1
ATOM 1384 O O . VAL A 1 181 ? -4.707 13.064 3.538 1.00 92.44 181 VAL A O 1
ATOM 1387 N N . VAL A 1 182 ? -4.670 14.470 5.303 1.00 90.44 182 VAL A N 1
ATOM 1388 C CA . VAL A 1 182 ? -4.481 15.733 4.574 1.00 90.44 182 VAL A CA 1
ATOM 1389 C C . VAL A 1 182 ? -3.307 16.523 5.158 1.00 90.44 182 VAL A C 1
ATOM 1391 O O . VAL A 1 182 ? -2.684 16.118 6.140 1.00 90.44 182 VAL A O 1
ATOM 1394 N N . ALA A 1 183 ? -3.003 17.675 4.562 1.00 88.06 183 ALA A N 1
ATOM 1395 C CA . ALA A 1 183 ? -1.978 18.573 5.074 1.00 88.06 183 ALA A CA 1
ATOM 1396 C C . ALA A 1 183 ? -2.260 19.031 6.518 1.00 88.06 183 ALA A C 1
ATOM 1398 O O . ALA A 1 183 ? -3.404 19.368 6.834 1.00 88.06 183 ALA A O 1
ATOM 1399 N N . PRO A 1 184 ? -1.227 19.119 7.382 1.00 88.69 184 PRO A N 1
ATOM 1400 C CA . PRO A 1 184 ? 0.203 18.909 7.098 1.00 88.69 184 PRO A CA 1
ATOM 1401 C C . PRO A 1 184 ? 0.719 17.474 7.343 1.00 88.69 184 PRO A C 1
ATOM 1403 O O . PRO A 1 184 ? 1.916 17.230 7.187 1.00 88.69 184 PRO A O 1
ATOM 1406 N N . GLU A 1 185 ? -0.133 16.554 7.793 1.00 88.19 185 GLU A N 1
ATOM 1407 C CA . GLU A 1 185 ? 0.251 15.191 8.193 1.00 88.19 185 GLU A CA 1
ATOM 1408 C C . GLU A 1 185 ? 0.701 14.345 6.992 1.00 88.19 185 GLU A C 1
ATOM 1410 O O . GLU A 1 185 ? 1.695 13.621 7.067 1.00 88.19 185 GLU A O 1
ATOM 1415 N N . ASP A 1 186 ? 0.048 14.523 5.842 1.00 90.62 186 ASP A N 1
ATOM 1416 C CA . ASP A 1 186 ? 0.405 13.855 4.588 1.00 90.62 186 ASP A CA 1
ATOM 1417 C C . ASP A 1 186 ? 1.881 14.062 4.201 1.00 90.62 186 ASP A C 1
ATOM 1419 O O . ASP A 1 186 ? 2.569 13.113 3.832 1.00 90.62 186 ASP A O 1
ATOM 1423 N N . ALA A 1 187 ? 2.405 15.279 4.343 1.00 90.56 187 ALA A N 1
ATOM 1424 C CA . ALA A 1 187 ? 3.783 15.617 4.015 1.00 90.56 187 ALA A CA 1
ATOM 1425 C C . ALA A 1 187 ? 4.782 14.930 4.955 1.00 90.56 187 ALA A C 1
ATOM 1427 O O . ALA A 1 187 ? 5.879 14.564 4.528 1.00 90.56 187 ALA A O 1
ATOM 1428 N N . GLN A 1 188 ? 4.406 14.734 6.221 1.00 91.88 188 GLN A N 1
ATOM 1429 C CA . GLN A 1 188 ? 5.232 14.026 7.198 1.00 91.88 188 GLN A CA 1
ATOM 1430 C C . GLN A 1 188 ? 5.286 12.536 6.870 1.00 91.88 188 GLN A C 1
ATOM 1432 O O . GLN A 1 188 ? 6.375 11.968 6.819 1.00 91.88 188 GLN A O 1
ATOM 1437 N N . LEU A 1 189 ? 4.140 11.931 6.554 1.00 92.00 189 LEU A N 1
ATOM 1438 C CA . LEU A 1 189 ? 4.064 10.553 6.074 1.00 92.00 189 LEU A CA 1
ATOM 1439 C C . LEU A 1 189 ? 4.898 10.350 4.800 1.00 92.00 189 LEU A C 1
ATOM 1441 O O . LEU A 1 189 ? 5.698 9.420 4.713 1.00 92.00 189 LEU A O 1
ATOM 1445 N N . VAL A 1 190 ? 4.757 11.245 3.819 1.00 91.12 190 VAL A N 1
ATOM 1446 C CA . VAL A 1 190 ? 5.530 11.207 2.566 1.00 91.12 190 VAL A CA 1
ATOM 1447 C C . VAL A 1 190 ? 7.033 11.268 2.843 1.00 91.12 190 VAL A C 1
ATOM 1449 O O . VAL A 1 190 ? 7.805 10.588 2.165 1.00 91.12 190 VAL A O 1
ATOM 1452 N N . ALA A 1 191 ? 7.465 12.064 3.824 1.00 92.19 191 ALA A N 1
ATOM 1453 C CA . ALA A 1 191 ? 8.871 12.147 4.207 1.00 92.19 191 ALA A CA 1
ATOM 1454 C C . ALA A 1 191 ? 9.392 10.821 4.782 1.00 92.19 191 ALA A C 1
ATOM 1456 O O . ALA A 1 191 ? 10.483 10.399 4.403 1.00 92.19 191 ALA A O 1
ATOM 1457 N N . GLU A 1 192 ? 8.606 10.139 5.623 1.00 93.94 192 GLU A N 1
ATOM 1458 C CA . GLU A 1 192 ? 8.967 8.818 6.160 1.00 93.94 192 GLU A CA 1
ATOM 1459 C C . GLU A 1 192 ? 9.060 7.762 5.044 1.00 93.94 192 GLU A C 1
ATOM 1461 O O . GLU A 1 192 ? 10.002 6.976 5.027 1.00 93.94 192 GLU A O 1
ATOM 1466 N N . VAL A 1 193 ? 8.153 7.781 4.056 1.00 91.75 193 VAL A N 1
ATOM 1467 C CA . VAL A 1 193 ? 8.215 6.870 2.892 1.00 91.75 193 VAL A CA 1
ATOM 1468 C C . VAL A 1 193 ? 9.455 7.143 2.033 1.00 91.75 193 VAL A C 1
ATOM 1470 O O . VAL A 1 193 ? 10.150 6.212 1.639 1.00 91.75 193 VAL A O 1
ATOM 1473 N N . ARG A 1 194 ? 9.764 8.416 1.754 1.00 89.56 194 ARG A N 1
ATOM 1474 C CA . ARG A 1 194 ? 10.921 8.811 0.925 1.00 89.56 194 ARG A CA 1
ATOM 1475 C C . ARG A 1 194 ? 12.273 8.546 1.582 1.00 89.56 194 ARG A C 1
ATOM 1477 O O . ARG A 1 194 ? 13.280 8.520 0.882 1.00 89.56 194 ARG A O 1
ATOM 1484 N N . ALA A 1 195 ? 12.312 8.393 2.903 1.00 91.81 195 ALA A N 1
ATOM 1485 C CA . ALA A 1 195 ? 13.531 8.045 3.623 1.00 91.81 195 ALA A CA 1
ATOM 1486 C C . ALA A 1 195 ? 13.914 6.560 3.470 1.00 91.81 195 ALA A C 1
ATOM 1488 O O . ALA A 1 195 ? 15.032 6.182 3.824 1.00 91.81 195 ALA A O 1
ATOM 1489 N N . LEU A 1 196 ? 13.010 5.719 2.954 1.00 90.50 196 LEU A N 1
ATOM 1490 C CA . LEU A 1 196 ? 13.236 4.288 2.766 1.00 90.50 196 LEU A CA 1
ATOM 1491 C C . LEU A 1 196 ? 13.895 3.995 1.413 1.00 90.50 196 LEU A C 1
ATOM 1493 O O . LEU A 1 196 ? 13.595 4.631 0.404 1.00 90.50 196 LEU A O 1
ATOM 1497 N N . SER A 1 197 ? 14.768 2.987 1.389 1.00 83.25 197 SER A N 1
ATOM 1498 C CA . SER A 1 197 ? 15.362 2.472 0.152 1.00 83.25 197 SER A CA 1
ATOM 1499 C C . SER A 1 197 ? 14.526 1.331 -0.425 1.00 83.25 197 SER A C 1
ATOM 1501 O O . SER A 1 197 ? 14.039 0.475 0.311 1.00 83.25 197 SER A O 1
ATOM 1503 N N . THR A 1 198 ? 14.419 1.287 -1.752 1.00 76.19 198 THR A N 1
ATOM 1504 C CA . THR A 1 198 ? 13.801 0.180 -2.496 1.00 76.19 198 THR A CA 1
ATOM 1505 C C . THR A 1 198 ? 14.684 -1.071 -2.554 1.00 76.19 198 THR A C 1
ATOM 1507 O O . THR A 1 198 ? 14.175 -2.146 -2.862 1.00 76.19 198 THR A O 1
ATOM 1510 N N . ASP A 1 199 ? 15.969 -0.957 -2.203 1.00 73.69 199 ASP A N 1
ATOM 1511 C CA . ASP A 1 199 ? 16.940 -2.060 -2.234 1.00 73.69 199 ASP A CA 1
ATOM 1512 C C . ASP A 1 199 ? 16.891 -2.949 -0.982 1.00 73.69 199 ASP A C 1
ATOM 1514 O O . ASP A 1 199 ? 17.525 -4.005 -0.935 1.00 73.69 199 ASP A O 1
ATOM 1518 N N . GLN A 1 200 ? 16.180 -2.520 0.066 1.00 76.06 200 GLN A N 1
ATOM 1519 C CA . GLN A 1 200 ? 16.078 -3.268 1.315 1.00 76.06 200 GLN A CA 1
ATOM 1520 C C . GLN A 1 200 ? 14.722 -3.970 1.423 1.00 76.06 200 GLN A C 1
ATOM 1522 O O . GLN A 1 200 ? 13.683 -3.346 1.196 1.00 76.06 200 GLN A O 1
ATOM 1527 N N . PRO A 1 201 ? 14.697 -5.263 1.795 1.00 84.75 201 PRO A N 1
ATOM 1528 C CA . PRO A 1 201 ? 13.443 -5.953 2.033 1.00 84.75 201 PRO A CA 1
ATOM 1529 C C . PRO A 1 201 ? 12.739 -5.351 3.252 1.00 84.75 201 PRO A C 1
ATOM 1531 O O . PRO A 1 201 ? 13.345 -5.153 4.305 1.00 84.75 201 PRO A O 1
ATOM 1534 N N . VAL A 1 202 ? 11.439 -5.105 3.114 1.00 93.75 202 VAL A N 1
ATOM 1535 C CA . VAL A 1 202 ? 10.574 -4.700 4.226 1.00 93.75 202 VAL A CA 1
ATOM 1536 C C . VAL A 1 202 ? 10.133 -5.951 4.984 1.00 93.75 202 VAL A C 1
ATOM 1538 O O . VAL A 1 202 ? 9.682 -6.924 4.373 1.00 93.75 202 VAL A O 1
ATOM 1541 N N . ALA A 1 203 ? 10.274 -5.935 6.311 1.00 96.19 203 ALA A N 1
ATOM 1542 C CA . ALA A 1 203 ? 9.875 -7.050 7.163 1.00 96.19 203 ALA A CA 1
ATOM 1543 C C . ALA A 1 203 ? 8.356 -7.284 7.100 1.00 96.19 203 ALA A C 1
ATOM 1545 O O . ALA A 1 203 ? 7.571 -6.339 7.042 1.00 96.19 203 ALA A O 1
ATOM 1546 N N . ARG A 1 204 ? 7.947 -8.556 7.110 1.00 97.31 204 ARG A N 1
ATOM 1547 C CA . ARG A 1 204 ? 6.550 -9.004 7.015 1.00 97.31 204 ARG A CA 1
ATOM 1548 C C . ARG A 1 204 ? 6.335 -10.196 7.941 1.00 97.31 204 ARG A C 1
ATOM 1550 O O . ARG A 1 204 ? 7.203 -11.065 8.016 1.00 97.31 204 ARG A O 1
ATOM 1557 N N . THR A 1 205 ? 5.190 -10.258 8.611 1.00 98.19 205 THR A N 1
ATOM 1558 C CA . THR A 1 205 ? 4.762 -11.427 9.397 1.00 98.19 205 THR A CA 1
ATOM 1559 C C . THR A 1 205 ? 3.248 -11.596 9.343 1.00 98.19 205 THR A C 1
ATOM 1561 O O . THR A 1 205 ? 2.529 -10.608 9.264 1.00 98.19 205 THR A O 1
ATOM 1564 N N . GLN A 1 206 ? 2.763 -12.838 9.390 1.00 97.19 206 GLN A N 1
ATOM 1565 C CA . GLN A 1 206 ? 1.327 -13.125 9.511 1.00 97.19 206 GLN A CA 1
ATOM 1566 C C . GLN A 1 206 ? 0.845 -13.143 10.967 1.00 97.19 206 GLN A C 1
ATOM 1568 O O . GLN A 1 206 ? -0.358 -13.097 11.221 1.00 97.19 206 GLN A O 1
ATOM 1573 N N . ASP A 1 207 ? 1.774 -13.194 11.922 1.00 97.56 207 ASP A N 1
ATOM 1574 C CA . ASP A 1 207 ? 1.455 -13.185 13.345 1.00 97.56 207 ASP A CA 1
ATOM 1575 C C . ASP A 1 207 ? 0.946 -11.804 13.775 1.00 97.56 207 ASP A C 1
ATOM 1577 O O . ASP A 1 207 ? 1.479 -10.780 13.360 1.00 97.56 207 ASP A O 1
ATOM 1581 N N . GLY A 1 208 ? -0.072 -11.767 14.638 1.00 96.06 208 GLY A N 1
ATOM 1582 C CA . GLY A 1 208 ? -0.619 -10.510 15.166 1.00 96.06 208 GLY A CA 1
ATOM 1583 C C . GLY A 1 208 ? -1.587 -9.775 14.230 1.00 96.06 208 GLY A C 1
ATOM 1584 O O . GLY A 1 208 ? -1.965 -8.645 14.524 1.00 96.06 208 GLY A O 1
ATOM 1585 N N . ILE A 1 209 ? -2.017 -10.395 13.124 1.00 98.56 209 ILE A N 1
ATOM 1586 C CA . ILE A 1 209 ? -3.073 -9.845 12.263 1.00 98.56 209 ILE A CA 1
ATOM 1587 C C . ILE A 1 209 ? -4.453 -10.215 12.813 1.00 98.56 209 ILE A C 1
ATOM 1589 O O . ILE A 1 209 ? -4.782 -11.392 12.971 1.00 98.56 209 ILE A O 1
ATOM 1593 N N . HIS A 1 210 ? -5.287 -9.204 13.055 1.00 98.56 210 HIS A N 1
ATOM 1594 C CA . HIS A 1 210 ? -6.668 -9.369 13.497 1.00 98.56 210 HIS A CA 1
ATOM 1595 C C . HIS A 1 210 ? -7.608 -9.358 12.292 1.00 98.56 210 HIS A C 1
ATOM 1597 O O . HIS A 1 210 ? -7.587 -8.429 11.489 1.00 98.56 210 HIS A O 1
ATOM 1603 N N . VAL A 1 211 ? -8.460 -10.376 12.162 1.00 98.38 211 VAL A N 1
ATOM 1604 C CA . VAL A 1 211 ? -9.449 -10.444 11.077 1.00 98.38 211 VAL A CA 1
ATOM 1605 C C . VAL A 1 211 ? -10.769 -9.831 11.541 1.00 98.38 211 VAL A C 1
ATOM 1607 O O . VAL A 1 211 ? -11.326 -10.237 12.560 1.00 98.38 211 VAL A O 1
ATOM 1610 N N . LEU A 1 212 ? -11.278 -8.862 10.779 1.00 98.19 212 LEU A N 1
ATOM 1611 C CA . LEU A 1 212 ? -12.599 -8.264 10.977 1.00 98.19 212 LEU A CA 1
ATOM 1612 C C . LEU A 1 212 ? -13.667 -9.214 10.417 1.00 98.19 212 LEU A C 1
ATOM 1614 O O . LEU A 1 212 ? -13.806 -9.360 9.203 1.00 98.19 212 LEU A O 1
ATOM 1618 N N . ASP A 1 213 ? -14.394 -9.891 11.305 1.00 96.50 213 ASP A N 1
ATOM 1619 C CA . ASP A 1 213 ? -15.437 -10.847 10.928 1.00 96.50 213 ASP A CA 1
ATOM 1620 C C . ASP A 1 213 ? -16.753 -10.172 10.478 1.00 96.50 213 ASP A C 1
ATOM 1622 O O . ASP A 1 213 ? -16.894 -8.946 10.461 1.00 96.50 213 ASP A O 1
ATOM 1626 N N . ALA A 1 214 ? -17.746 -10.991 10.121 1.00 96.00 214 ALA A N 1
ATOM 1627 C CA . ALA A 1 214 ? -19.044 -10.526 9.631 1.00 96.00 214 ALA A CA 1
ATOM 1628 C C . ALA A 1 214 ? -19.821 -9.648 10.634 1.00 96.00 214 ALA A C 1
ATOM 1630 O O . ALA A 1 214 ? -20.681 -8.873 10.215 1.00 96.00 214 ALA A O 1
ATOM 1631 N N . THR A 1 215 ? -19.508 -9.704 11.936 1.00 97.38 215 THR A N 1
ATOM 1632 C CA . THR A 1 215 ? -20.197 -8.882 12.946 1.00 97.38 215 THR A CA 1
ATOM 1633 C C . THR A 1 215 ? -19.910 -7.392 12.763 1.00 97.38 215 THR A C 1
ATOM 1635 O O . THR A 1 215 ? -20.737 -6.548 13.112 1.00 97.38 215 THR A O 1
ATOM 1638 N N . TRP A 1 216 ? -18.771 -7.041 12.159 1.00 97.81 216 TRP A N 1
ATOM 1639 C CA . TRP A 1 216 ? -18.454 -5.659 11.797 1.00 97.81 216 TRP A CA 1
ATOM 1640 C C . TRP A 1 216 ? -19.332 -5.141 10.660 1.00 97.81 216 TRP A C 1
ATOM 1642 O O . TRP A 1 216 ? -19.672 -3.958 10.645 1.00 97.81 216 TRP A O 1
ATOM 1652 N N . ASP A 1 217 ? -19.752 -6.018 9.748 1.00 97.25 217 ASP A N 1
ATOM 1653 C CA . ASP A 1 217 ? -20.683 -5.651 8.682 1.00 97.25 217 ASP A CA 1
ATOM 1654 C C . ASP A 1 217 ? -22.088 -5.404 9.230 1.00 97.25 217 ASP A C 1
ATOM 1656 O O . ASP A 1 217 ? -22.757 -4.466 8.798 1.00 97.25 217 ASP A O 1
ATOM 1660 N N . ASP A 1 218 ? -22.531 -6.231 10.181 1.00 97.31 218 ASP A N 1
ATOM 1661 C CA . ASP A 1 218 ? -23.811 -6.051 10.872 1.00 97.31 218 ASP A CA 1
ATOM 1662 C C . ASP A 1 218 ? -23.838 -4.719 11.628 1.00 97.31 218 ASP A C 1
ATOM 1664 O O . ASP A 1 218 ? -24.716 -3.893 11.392 1.00 97.31 218 ASP A O 1
ATOM 1668 N N . ARG A 1 219 ? -22.804 -4.445 12.434 1.00 97.38 219 ARG A N 1
ATOM 1669 C CA . ARG A 1 219 ? -22.666 -3.176 13.167 1.00 97.38 219 ARG A CA 1
ATOM 1670 C C . ARG A 1 219 ? -22.658 -1.962 12.239 1.00 97.38 219 ARG A C 1
ATOM 1672 O O . ARG A 1 219 ? -23.290 -0.955 12.550 1.00 97.38 219 ARG A O 1
ATOM 1679 N N . TYR A 1 220 ? -21.975 -2.045 11.095 1.00 97.38 220 TYR A N 1
ATOM 1680 C CA . TYR A 1 220 ? -21.985 -0.958 10.117 1.00 97.38 220 TYR A CA 1
ATOM 1681 C C . TYR A 1 220 ? -23.381 -0.739 9.519 1.00 97.38 220 TYR A C 1
ATOM 1683 O O . TYR A 1 220 ? -23.820 0.403 9.382 1.00 97.38 220 TYR A O 1
ATOM 1691 N N . ARG A 1 221 ? -24.105 -1.819 9.190 1.00 96.88 221 ARG A N 1
ATOM 1692 C CA . ARG A 1 221 ? -25.484 -1.738 8.682 1.00 96.88 221 ARG A CA 1
ATOM 1693 C C . ARG A 1 221 ? -26.441 -1.121 9.695 1.00 96.88 221 ARG A C 1
ATOM 1695 O O . ARG A 1 221 ? -27.267 -0.306 9.293 1.00 96.88 221 ARG A O 1
ATOM 1702 N N . ASP A 1 222 ? -26.304 -1.456 10.973 1.00 96.88 222 ASP A N 1
ATOM 1703 C CA . ASP A 1 222 ? -27.147 -0.902 12.036 1.00 96.88 222 ASP A CA 1
ATOM 1704 C C . ASP A 1 222 ? -26.985 0.621 12.151 1.00 96.88 222 ASP A C 1
ATOM 1706 O O . ASP A 1 222 ? -27.975 1.341 12.263 1.00 96.88 222 ASP A O 1
ATOM 1710 N N . VAL A 1 223 ? -25.753 1.128 12.023 1.00 94.75 223 VAL A N 1
ATOM 1711 C CA . VAL A 1 223 ? -25.464 2.576 12.006 1.00 94.75 223 VAL A CA 1
ATOM 1712 C C . VAL A 1 223 ? -26.082 3.279 10.794 1.00 94.75 223 VAL A C 1
ATOM 1714 O O . VAL A 1 223 ? -26.467 4.439 10.886 1.00 94.75 223 VAL A O 1
ATOM 1717 N N . LEU A 1 224 ? -26.190 2.604 9.646 1.00 93.31 224 LEU A N 1
ATOM 1718 C CA . LEU A 1 224 ? -26.842 3.173 8.460 1.00 93.31 224 LEU A CA 1
ATOM 1719 C C . LEU A 1 224 ? -28.375 3.179 8.563 1.00 93.31 224 LEU 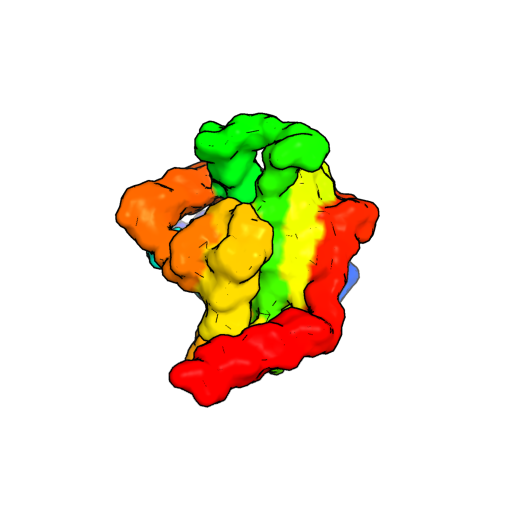A C 1
ATOM 1721 O O . LEU A 1 224 ? -29.026 3.900 7.807 1.00 93.31 224 LEU A O 1
ATOM 1725 N N . ALA A 1 225 ? -28.945 2.353 9.442 1.00 92.62 225 ALA A N 1
ATOM 1726 C CA . ALA A 1 225 ? -30.387 2.216 9.626 1.00 92.62 225 ALA A CA 1
ATOM 1727 C C . ALA A 1 225 ? -30.967 3.155 10.702 1.00 92.62 225 ALA A C 1
ATOM 1729 O O . ALA A 1 225 ? -32.191 3.288 10.774 1.00 92.62 225 ALA A O 1
ATOM 1730 N N . SER A 1 226 ? -30.117 3.776 11.528 1.00 83.19 226 SER A N 1
ATOM 1731 C CA . SER A 1 226 ? -30.483 4.740 12.581 1.00 83.19 226 SER A CA 1
ATOM 1732 C C . SER A 1 226 ? -30.563 6.175 12.075 1.00 83.19 226 SER A C 1
ATOM 1734 O O . SER A 1 226 ? -31.506 6.888 12.486 1.00 83.19 226 SER A O 1
#

Secondary structure (DSSP, 8-state):
--HHHHHHHHHHHHHHTTSTTS-HHHHHHHHHHHHHTTT-HHHHHHHHHHHSSPPP-BTTEEEEEBSSSTTSBSHHHHHHHHHHHHHHHHHHH-S--SSS--EEEEEE-SSTTHHHHHHHHHHHHHHTT-EEEE-SS---HHHHHHHHHHHT-SEEEEE--TTS-TTEEEEEEEETTSSBP-TTHHHHHHHHHHTS-TTSPPP--STTPEE--HHHHHHHHHHHH-

Sequence (226 aa):
MNDQDLLKEVKAKAQAWTQAPHDEHTQRMVRTWLDTCDQDDDAREALIDAFYTDLSFGTGGLRGKMGPGTNRINATTIALATQGLANHLLKMHGAPTAEQPLRVAIACDSRHQSQEFAQITAEVLAASGLEPWLYPELRPTPQLSWTVRELGAVAGVVVTASHNPSIYNGYKVYAADGGQVVAPEDAQLVAEVRALSTDQPVARTQDGIHVLDATWDDRYRDVLAS

pLDDT: mean 94.47, std 5.79, range [60.47, 98.94]

Solvent-accessible surface area (backbone atoms only — not comparable to full-atom values): 11781 Å² total; per-residue (Å²): 132,56,75,67,60,50,50,53,53,18,51,60,59,46,55,60,44,52,37,79,94,49,52,72,66,47,18,51,54,46,44,52,26,71,76,34,33,91,84,32,68,67,34,32,49,53,46,40,66,17,39,72,49,63,57,65,67,50,79,34,32,42,66,32,44,53,47,69,50,54,33,20,36,41,72,66,51,46,33,46,50,33,45,9,45,46,53,40,50,38,69,75,71,43,82,58,45,98,90,52,64,46,28,31,32,37,27,14,41,93,47,78,63,17,64,60,50,40,50,44,37,33,15,25,28,20,56,69,65,32,39,18,34,34,44,90,54,68,46,59,69,70,56,47,25,48,46,7,47,76,69,66,12,60,23,27,37,39,22,44,41,84,88,56,61,75,63,33,30,26,40,31,39,23,34,42,84,28,44,68,30,40,85,72,59,28,60,53,34,45,50,43,30,70,71,57,63,90,90,55,87,74,64,66,35,80,64,67,60,41,73,53,55,73,67,59,56,52,56,53,50,53,65,75,72,110

Nearest PDB structures (foldseek):
  1tuo-assembly1_A  TM=9.407E-01  e=5.916E-12  Thermus thermophilus
  1wqa-assembly1_A  TM=8.567E-01  e=1.559E-08  Pyrococcus horikoshii
  7ojr-assembly1_A  TM=8.172E-01  e=1.966E-08  Bacillus subtilis subsp. subtilis str. 168
  7olh-assembly1_B  TM=8.222E-01  e=4.423E-08  Bacillus subtilis subsp. subtilis str. 168
  3pdk-assembly1_B  TM=8.217E-01  e=3.508E-08  Bacillus anthracis

Mean predicted aligned error: 3.73 Å